Protein AF-A0AAV4RRQ3-F1 (afdb_monomer_lite)

Organism: NCBI:txid1538125

Foldseek 3Di:
DDADQDPNARFPDDLVVLLVVLVVLLVVLPVVLVLLVVLLVLCVVCVVVAPDPVLNVLVNCLSVLVNVLSVQSNVLSVVSNVLSVVDPPPDPVSSVVNNVSVVVVVVSLVSLVVSLVSLVVSLPDPRDPCSPCSSVSSVVSSVVSVVVSVVVVVVCCVRSPPVCPPPPVVVVVVVVVVVCVVVVVDDDDDD

Sequence (191 aa):
MAGMRLFGKRCALATDDFFFVGIIELMFSLPWLTWIAVIYVSFMENRSSCSSVENVMFLNIFLFGLFIAISLNLILGALYVSFSRRGTMSDPKPRRHVVTVTYVKFSAWILDLVLAIYGTIILYQDDFCDISGVSRAIEVSTIFQWVKTCLRIIAIISFCNWNLSKHSKDGFEKEYFKGSVRKGTLKRWNI

pLDDT: mean 72.37, std 16.12, range [36.62, 92.25]

Secondary structure (DSSP, 8-state):
----EETTEE----TTHHHHHHHHHHHHHHHHHHHHHHHHHHHHHHGGG-S-HHHHHHHHHHHHHHHHHHHHHHHHHHHHHHHHHT--TT-SSHHHHHHHHHHHHHHHHHHHHHHHHHHHHHHH-S-----TTHHHHHHHHHHHHHHHHHHHHHHHHHHS-GGGGTTHHHHHHHHHHHHHHHTTSS-----

Radius of gyration: 23.53 Å; chains: 1; bounding box: 70×28×60 Å

Structure (mmCIF, N/CA/C/O backbone):
data_AF-A0AAV4RRQ3-F1
#
_entry.id   AF-A0AAV4RRQ3-F1
#
loop_
_atom_site.group_PDB
_atom_site.id
_atom_site.type_symbol
_atom_site.label_atom_id
_atom_site.label_alt_id
_atom_site.label_comp_id
_atom_site.label_asym_id
_atom_site.label_entity_id
_atom_site.label_seq_id
_atom_site.pdbx_PDB_ins_code
_atom_site.Cartn_x
_atom_site.Cartn_y
_atom_site.Cartn_z
_atom_site.occupancy
_atom_site.B_iso_or_equiv
_atom_site.auth_seq_id
_atom_site.auth_comp_id
_atom_site.auth_asym_id
_atom_site.auth_atom_id
_atom_site.pdbx_PDB_model_num
ATOM 1 N N . MET A 1 1 ? -20.693 -7.744 26.030 1.00 37.78 1 MET A N 1
ATOM 2 C CA . MET A 1 1 ? -19.675 -6.777 25.559 1.00 37.78 1 MET A CA 1
ATOM 3 C C . MET A 1 1 ? -20.208 -6.059 24.324 1.00 37.78 1 MET A C 1
ATOM 5 O O . MET A 1 1 ? -20.740 -6.716 23.436 1.00 37.78 1 MET A O 1
ATOM 9 N N . ALA A 1 2 ? -20.171 -4.724 24.291 1.00 41.53 2 ALA A N 1
ATOM 10 C CA . ALA A 1 2 ? -20.743 -3.933 23.196 1.00 41.53 2 ALA A CA 1
ATOM 11 C C . ALA A 1 2 ? -19.800 -3.909 21.977 1.00 41.53 2 ALA A C 1
ATOM 13 O O . ALA A 1 2 ? -19.018 -2.967 21.826 1.00 41.53 2 ALA A O 1
ATOM 14 N N . GLY A 1 3 ? -19.875 -4.950 21.140 1.00 54.72 3 GLY A N 1
ATOM 15 C CA . GLY A 1 3 ? -19.158 -5.033 19.862 1.00 54.72 3 GLY A CA 1
ATOM 16 C C . GLY A 1 3 ? -19.613 -3.961 18.865 1.00 54.72 3 GLY A C 1
ATOM 17 O O . GLY A 1 3 ? -20.781 -3.553 18.867 1.00 54.72 3 GLY A O 1
ATOM 18 N N . MET A 1 4 ? -18.688 -3.475 18.034 1.00 57.97 4 MET A N 1
ATOM 19 C CA . MET A 1 4 ? -18.990 -2.508 16.973 1.00 57.97 4 MET A CA 1
ATOM 20 C C . MET A 1 4 ? -19.847 -3.158 15.880 1.00 57.97 4 MET A C 1
ATOM 22 O O . MET A 1 4 ? -19.694 -4.335 15.548 1.00 57.97 4 MET A O 1
ATOM 26 N N . ARG A 1 5 ? -20.781 -2.378 15.321 1.00 56.72 5 ARG A N 1
ATOM 27 C CA . ARG A 1 5 ? -21.579 -2.797 14.167 1.00 56.72 5 ARG A CA 1
ATOM 28 C C . ARG A 1 5 ? -20.963 -2.224 12.897 1.00 56.72 5 ARG A C 1
ATOM 30 O O . ARG A 1 5 ? -21.050 -1.020 12.678 1.00 56.72 5 ARG A O 1
ATOM 37 N N . LEU A 1 6 ? -20.364 -3.081 12.080 1.00 59.19 6 LEU A N 1
ATOM 38 C CA . LEU A 1 6 ? -19.894 -2.757 10.733 1.00 59.19 6 LEU A CA 1
ATOM 39 C C . LEU A 1 6 ? -20.896 -3.338 9.735 1.00 59.19 6 LEU A C 1
ATOM 41 O O . LEU A 1 6 ? -21.302 -4.490 9.877 1.00 59.19 6 LEU A O 1
ATOM 45 N N . PHE A 1 7 ? -21.360 -2.526 8.779 1.00 59.38 7 PHE A N 1
ATOM 46 C CA . PHE A 1 7 ? -22.347 -2.943 7.769 1.00 59.38 7 PHE A CA 1
ATOM 47 C C . PHE A 1 7 ? -23.605 -3.627 8.353 1.00 59.38 7 PHE A C 1
ATOM 49 O O . PHE A 1 7 ? -24.127 -4.596 7.810 1.00 59.38 7 PHE A O 1
ATOM 56 N N . GLY A 1 8 ? -24.074 -3.169 9.519 1.00 57.53 8 GLY A N 1
ATOM 57 C CA . GLY A 1 8 ? -25.251 -3.734 10.191 1.00 57.53 8 GLY A CA 1
ATOM 58 C C . GLY A 1 8 ? -25.029 -5.073 10.913 1.00 57.53 8 GLY A C 1
ATOM 59 O O . GLY A 1 8 ? -25.929 -5.513 11.629 1.00 57.53 8 GLY A O 1
ATOM 60 N N . LYS A 1 9 ? -23.842 -5.694 10.824 1.00 60.59 9 LYS A N 1
ATOM 61 C CA . LYS A 1 9 ? -23.487 -6.920 11.562 1.00 60.59 9 LYS A CA 1
ATOM 62 C C . LYS A 1 9 ? -22.620 -6.610 12.783 1.00 60.59 9 LYS A C 1
ATOM 64 O O . LYS A 1 9 ? -21.800 -5.697 12.759 1.00 60.59 9 LYS A O 1
ATOM 69 N N . ARG A 1 10 ? -22.811 -7.357 13.879 1.00 60.25 10 ARG A N 1
ATOM 70 C CA . ARG A 1 10 ? -21.936 -7.281 15.063 1.00 60.25 10 ARG A CA 1
ATOM 71 C C . ARG A 1 10 ? -20.631 -8.009 14.723 1.00 60.25 10 ARG A C 1
ATOM 73 O O . ARG A 1 10 ? -20.668 -9.226 14.579 1.00 60.25 10 ARG A O 1
ATOM 80 N N . CYS A 1 11 ? -19.517 -7.291 14.591 1.00 60.56 11 CYS A N 1
ATOM 81 C CA . CYS A 1 11 ? -18.195 -7.921 14.501 1.00 60.56 11 CYS A CA 1
ATOM 82 C C . CYS A 1 11 ? -17.548 -7.920 15.893 1.00 60.56 11 CYS A C 1
ATOM 84 O O . CYS A 1 11 ? -17.773 -7.010 16.696 1.00 60.56 11 CYS A O 1
ATOM 86 N N . ALA A 1 12 ? -16.797 -8.978 16.195 1.00 58.47 12 ALA A N 1
ATOM 87 C CA . ALA A 1 12 ? -16.204 -9.203 17.511 1.00 58.47 12 ALA A CA 1
ATOM 88 C C . ALA A 1 12 ? -14.907 -8.409 17.744 1.00 58.47 12 ALA A C 1
ATOM 90 O O . ALA A 1 12 ? -14.289 -8.600 18.785 1.00 58.47 12 ALA A O 1
ATOM 91 N N . LEU A 1 13 ? -14.509 -7.523 16.816 1.00 59.19 13 LEU A N 1
ATOM 92 C CA . LEU A 1 13 ? -13.296 -6.718 16.974 1.00 59.19 13 LEU A CA 1
ATOM 93 C C . LEU A 1 13 ? -13.386 -5.862 18.232 1.00 59.19 13 LEU A C 1
ATOM 95 O O . LEU A 1 13 ? -14.271 -5.002 18.355 1.00 59.19 13 LEU A O 1
ATOM 99 N N . ALA A 1 14 ? -12.443 -6.090 19.141 1.00 59.78 14 ALA A N 1
ATOM 100 C CA . ALA A 1 14 ? -12.171 -5.163 20.216 1.00 59.78 14 ALA A CA 1
ATOM 101 C C . ALA A 1 14 ? -11.452 -3.939 19.634 1.00 59.78 14 ALA A C 1
ATOM 103 O O . ALA A 1 14 ? -10.726 -4.030 18.644 1.00 59.78 14 ALA A O 1
ATOM 104 N N . THR A 1 15 ? -11.655 -2.769 20.243 1.00 58.81 15 THR A N 1
ATOM 105 C CA . THR A 1 15 ? -10.988 -1.540 19.790 1.00 58.81 15 THR A CA 1
ATOM 106 C C . THR A 1 15 ? -9.454 -1.674 19.835 1.00 58.81 15 THR A C 1
ATOM 108 O O . THR A 1 15 ? -8.777 -1.097 18.989 1.00 58.81 15 THR A O 1
ATOM 111 N N . ASP A 1 16 ? -8.920 -2.479 20.762 1.00 60.34 16 ASP A N 1
ATOM 112 C CA . ASP A 1 16 ? -7.486 -2.761 20.921 1.00 60.34 16 ASP A CA 1
ATOM 113 C C . ASP A 1 16 ? -6.852 -3.515 19.740 1.00 60.34 16 ASP A C 1
ATOM 115 O O . ASP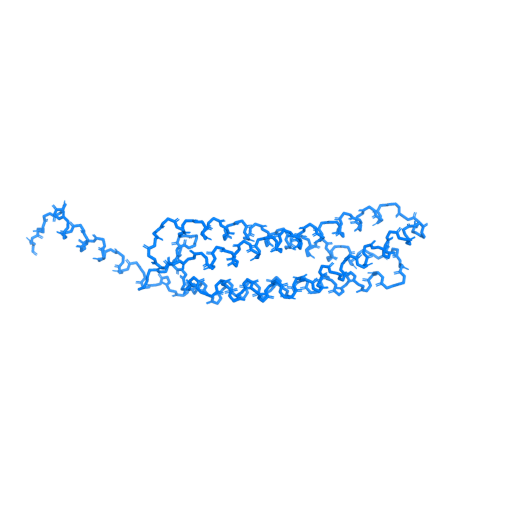 A 1 16 ? -5.695 -3.258 19.402 1.00 60.34 16 ASP A O 1
ATOM 119 N N . ASP A 1 17 ? -7.601 -4.373 19.041 1.00 68.81 17 ASP A N 1
ATOM 120 C CA . ASP A 1 17 ? -7.061 -5.143 17.909 1.00 68.81 17 ASP A CA 1
ATOM 121 C C . ASP A 1 17 ? -6.677 -4.217 16.740 1.00 68.81 17 ASP A C 1
ATOM 123 O O . ASP A 1 17 ? -5.711 -4.462 16.012 1.00 68.81 17 ASP A O 1
ATOM 127 N N . PHE A 1 18 ? -7.385 -3.091 16.586 1.00 68.00 18 PHE A N 1
ATOM 128 C CA . PHE A 1 18 ? -7.106 -2.116 15.530 1.00 68.00 18 PHE A CA 1
ATOM 129 C C . PHE A 1 18 ? -5.774 -1.386 15.719 1.00 68.00 18 PHE A C 1
ATOM 131 O O . PHE A 1 18 ? -5.174 -0.962 14.729 1.00 68.00 18 PHE A O 1
ATOM 138 N N . PHE A 1 19 ? -5.302 -1.231 16.959 1.00 72.25 19 PHE A N 1
ATOM 139 C CA . PHE A 1 19 ? -4.010 -0.607 17.235 1.00 72.25 19 PHE A CA 1
ATOM 140 C C . PHE A 1 19 ? -2.863 -1.475 16.727 1.00 72.25 19 PHE A C 1
ATOM 142 O O . PHE A 1 19 ? -1.986 -0.991 16.011 1.00 72.25 19 PHE A O 1
ATOM 149 N N . PHE A 1 20 ? -2.903 -2.767 17.057 1.00 72.62 20 PHE A N 1
ATOM 150 C CA . PHE A 1 20 ? -1.873 -3.721 16.662 1.00 72.62 20 PHE A CA 1
ATOM 151 C C . PHE A 1 20 ? -1.851 -3.922 15.143 1.00 72.62 20 PHE A C 1
ATOM 153 O O . PHE A 1 20 ? -0.793 -3.833 14.522 1.00 72.62 20 PHE A O 1
ATOM 160 N N . VAL A 1 21 ? -3.030 -4.074 14.528 1.00 78.19 21 VAL A N 1
ATOM 161 C CA . VAL A 1 21 ? -3.166 -4.147 13.064 1.00 78.19 21 VAL A CA 1
ATOM 162 C C . VAL A 1 21 ? -2.640 -2.872 12.398 1.00 78.19 21 VAL A C 1
ATOM 164 O O . VAL A 1 21 ? -1.919 -2.952 11.405 1.00 78.19 21 VAL A O 1
ATOM 167 N N . GLY A 1 22 ? -2.944 -1.695 12.957 1.00 77.44 22 GLY A N 1
ATOM 168 C CA . GLY A 1 22 ? -2.458 -0.413 12.447 1.00 77.44 22 GLY A CA 1
ATOM 169 C C . GLY A 1 22 ? -0.934 -0.270 12.506 1.00 77.44 22 GLY A C 1
ATOM 170 O O . GLY A 1 22 ? -0.334 0.184 11.536 1.00 77.44 22 GLY A O 1
ATOM 171 N N . ILE A 1 23 ? -0.296 -0.685 13.606 1.00 81.81 23 ILE A N 1
ATOM 172 C CA . ILE A 1 23 ? 1.169 -0.640 13.746 1.00 81.81 23 ILE A CA 1
ATOM 173 C C . ILE A 1 23 ? 1.848 -1.599 12.775 1.00 81.81 23 ILE A C 1
ATOM 175 O O . ILE A 1 23 ? 2.777 -1.191 12.081 1.00 81.81 23 ILE A O 1
ATOM 179 N N . ILE A 1 24 ? 1.383 -2.848 12.700 1.00 83.06 24 ILE A N 1
ATOM 180 C CA . ILE A 1 24 ? 1.944 -3.845 11.783 1.00 83.06 24 ILE A CA 1
ATOM 181 C C . ILE A 1 24 ? 1.888 -3.330 10.346 1.00 83.06 24 ILE A C 1
ATOM 183 O O . ILE A 1 24 ? 2.884 -3.368 9.626 1.00 83.06 24 ILE A O 1
ATOM 187 N N . GLU A 1 25 ? 0.739 -2.795 9.937 1.00 82.38 25 GLU A N 1
ATOM 188 C CA . GLU A 1 25 ? 0.565 -2.266 8.590 1.00 82.38 25 GLU A CA 1
ATOM 189 C C . GLU A 1 25 ? 1.515 -1.096 8.303 1.00 82.38 25 GLU A C 1
ATOM 191 O O . GLU A 1 25 ? 2.099 -1.044 7.220 1.00 82.38 25 GLU A O 1
ATOM 196 N N . LEU A 1 26 ? 1.742 -0.199 9.269 1.00 84.69 26 LEU A N 1
ATOM 197 C CA . LEU A 1 26 ? 2.726 0.882 9.139 1.00 84.69 26 LEU A CA 1
ATOM 198 C C . LEU A 1 26 ? 4.159 0.350 9.009 1.00 84.69 26 LEU A C 1
ATOM 200 O O . LEU A 1 26 ? 4.901 0.822 8.147 1.00 84.69 26 LEU A O 1
ATOM 204 N N . MET A 1 27 ? 4.539 -0.646 9.816 1.00 86.25 27 MET A N 1
ATOM 205 C CA . MET A 1 27 ? 5.881 -1.236 9.776 1.00 86.25 27 MET A CA 1
ATOM 206 C C . MET A 1 27 ? 6.189 -1.879 8.425 1.00 86.25 27 MET A C 1
ATOM 208 O O . MET A 1 27 ? 7.298 -1.724 7.927 1.00 86.25 27 MET A O 1
ATOM 212 N N . PHE A 1 28 ? 5.216 -2.550 7.804 1.00 84.44 28 PHE A N 1
ATOM 213 C CA . PHE A 1 28 ? 5.391 -3.116 6.465 1.00 84.44 28 PHE A CA 1
ATOM 214 C C . PHE A 1 28 ? 5.273 -2.071 5.348 1.00 84.44 28 PHE A C 1
ATOM 216 O O . PHE A 1 28 ? 5.882 -2.234 4.294 1.00 84.44 28 PHE A O 1
ATOM 223 N N . SER A 1 29 ? 4.516 -0.990 5.556 1.00 84.69 29 SER A N 1
ATOM 224 C CA . SER A 1 29 ? 4.303 0.036 4.525 1.00 84.69 29 SER A CA 1
ATOM 225 C C . SER A 1 29 ? 5.494 0.978 4.352 1.00 84.69 29 SER A C 1
ATOM 227 O O . SER A 1 29 ? 5.726 1.438 3.239 1.00 84.69 29 SER A O 1
ATOM 229 N N . LEU A 1 30 ? 6.266 1.254 5.410 1.00 86.38 30 LEU A N 1
ATOM 230 C CA . LEU A 1 30 ? 7.411 2.173 5.344 1.00 86.38 30 LEU A CA 1
ATOM 231 C C . LEU A 1 30 ? 8.555 1.665 4.440 1.00 86.38 30 LEU A C 1
ATOM 233 O O . LEU A 1 30 ? 8.919 2.398 3.520 1.00 86.38 30 LEU A O 1
ATOM 237 N N . PRO A 1 31 ? 9.085 0.432 4.605 1.00 89.75 31 PRO A N 1
ATOM 238 C CA . PRO A 1 31 ? 10.086 -0.119 3.685 1.00 89.75 31 PRO A CA 1
ATOM 239 C C . PRO A 1 31 ? 9.549 -0.266 2.261 1.00 89.75 31 PRO A C 1
ATOM 241 O O . PRO A 1 31 ? 10.283 -0.175 1.283 1.00 89.75 31 PRO A O 1
ATOM 244 N N . TRP A 1 32 ? 8.244 -0.498 2.133 1.00 88.69 32 TRP A N 1
ATOM 245 C CA . TRP A 1 32 ? 7.612 -0.647 0.833 1.00 88.69 32 TRP A CA 1
ATOM 246 C C . TRP A 1 32 ? 7.495 0.681 0.080 1.00 88.69 32 TRP A C 1
ATOM 248 O O . TRP A 1 32 ? 7.687 0.739 -1.133 1.00 88.69 32 TRP A O 1
ATOM 258 N N . LEU A 1 33 ? 7.217 1.766 0.806 1.00 88.88 33 LEU A N 1
ATOM 259 C CA . LEU A 1 33 ? 7.195 3.115 0.256 1.00 88.88 33 LEU A CA 1
ATOM 260 C C . LEU A 1 33 ? 8.583 3.526 -0.247 1.00 88.88 33 LEU A C 1
ATOM 262 O O . LEU A 1 33 ? 8.690 4.077 -1.342 1.00 88.88 33 LEU A O 1
ATOM 266 N N . THR A 1 34 ? 9.643 3.233 0.517 1.00 88.06 34 THR A N 1
ATOM 267 C CA . THR A 1 34 ? 11.016 3.531 0.084 1.00 88.06 34 THR A CA 1
ATOM 268 C C . THR A 1 34 ? 11.403 2.709 -1.140 1.00 88.06 34 THR A C 1
ATOM 270 O O . THR A 1 34 ? 11.982 3.261 -2.071 1.00 88.06 34 THR A O 1
ATOM 273 N N . TRP A 1 35 ? 11.019 1.430 -1.194 1.00 89.12 35 TRP A N 1
ATOM 274 C CA . TRP A 1 35 ? 11.239 0.574 -2.362 1.00 89.12 35 TRP A CA 1
ATOM 275 C C . TRP A 1 35 ? 10.611 1.153 -3.639 1.00 89.12 35 TRP A C 1
ATOM 277 O O . TRP A 1 35 ? 11.284 1.287 -4.658 1.00 89.12 35 TRP A O 1
ATOM 287 N N . ILE A 1 36 ? 9.348 1.585 -3.576 1.00 88.00 36 ILE A N 1
ATOM 288 C CA . ILE A 1 36 ? 8.655 2.184 -4.731 1.00 88.00 36 ILE A CA 1
ATOM 289 C C . ILE A 1 36 ? 9.255 3.533 -5.124 1.00 88.00 36 ILE A C 1
ATOM 291 O O . ILE A 1 36 ? 9.358 3.824 -6.314 1.00 88.00 36 ILE A O 1
ATOM 295 N N . ALA A 1 37 ? 9.698 4.337 -4.156 1.00 89.19 37 ALA A N 1
ATOM 296 C CA . ALA A 1 37 ? 10.390 5.587 -4.447 1.00 89.19 37 ALA A CA 1
ATOM 297 C C . ALA A 1 37 ? 11.698 5.347 -5.223 1.00 89.19 37 ALA A C 1
ATOM 299 O O . ALA A 1 37 ? 11.959 6.051 -6.195 1.00 89.19 37 ALA A O 1
ATOM 300 N N . VAL A 1 38 ? 12.481 4.327 -4.849 1.00 88.75 38 VAL A N 1
ATOM 301 C CA . VAL A 1 38 ? 13.703 3.942 -5.577 1.00 88.75 38 VAL A CA 1
ATOM 302 C C . VAL A 1 38 ? 13.372 3.518 -7.009 1.00 88.75 38 VAL A C 1
ATOM 304 O O . VAL A 1 38 ? 13.978 4.034 -7.944 1.00 88.75 38 VAL A O 1
ATOM 307 N N . ILE A 1 39 ? 12.363 2.657 -7.197 1.00 87.00 39 ILE A N 1
ATOM 308 C CA . ILE A 1 39 ? 11.918 2.228 -8.536 1.00 87.00 39 ILE A CA 1
ATOM 309 C C . ILE A 1 39 ? 11.508 3.431 -9.388 1.00 87.00 39 ILE A C 1
ATOM 311 O O . ILE A 1 39 ? 11.864 3.508 -10.561 1.00 87.00 39 ILE A O 1
ATOM 315 N N . TYR A 1 40 ? 10.769 4.377 -8.809 1.00 87.06 40 TYR A N 1
ATOM 316 C CA . TYR A 1 40 ? 10.301 5.561 -9.520 1.00 87.06 40 TYR A CA 1
ATOM 317 C C . TYR A 1 40 ? 11.451 6.462 -9.983 1.00 87.06 40 TYR A C 1
ATOM 319 O O . TYR A 1 40 ? 11.422 6.962 -11.107 1.00 87.06 40 TYR A O 1
ATOM 327 N N . VAL A 1 41 ? 12.481 6.640 -9.150 1.00 86.81 41 VAL A N 1
ATOM 328 C CA . VAL A 1 41 ? 13.683 7.400 -9.525 1.00 86.81 41 VAL A CA 1
ATOM 329 C C . VAL A 1 41 ? 14.429 6.700 -10.662 1.00 86.81 41 VAL A C 1
ATOM 331 O O . VAL A 1 41 ? 14.708 7.339 -11.674 1.00 86.81 41 VAL A O 1
ATOM 334 N N . SER A 1 42 ? 14.666 5.389 -10.552 1.00 83.69 42 SER A N 1
ATOM 335 C CA . SER A 1 42 ? 15.316 4.609 -11.616 1.00 83.69 42 SER A CA 1
ATOM 336 C C . SER A 1 42 ? 14.519 4.623 -12.923 1.00 83.69 42 SER A C 1
ATOM 338 O O . SER A 1 42 ? 15.089 4.710 -14.008 1.00 83.69 42 SER A O 1
ATOM 340 N N . PHE A 1 43 ? 13.189 4.588 -12.839 1.00 83.44 43 PHE A N 1
ATOM 341 C CA . PHE A 1 43 ? 12.320 4.730 -14.002 1.00 83.44 43 PHE A CA 1
ATOM 342 C C . PHE A 1 43 ? 12.456 6.114 -14.652 1.00 83.44 43 PHE A C 1
ATOM 344 O O . PHE A 1 43 ? 12.566 6.208 -15.872 1.00 83.44 43 PHE A O 1
ATOM 351 N N . MET A 1 44 ? 12.481 7.189 -13.859 1.00 82.56 44 MET A N 1
ATOM 352 C CA . MET A 1 44 ? 12.601 8.555 -14.377 1.00 82.56 44 MET A CA 1
ATOM 353 C C . MET A 1 44 ? 13.937 8.822 -15.072 1.00 82.56 44 MET A C 1
ATOM 355 O O . MET A 1 44 ? 13.956 9.543 -16.070 1.00 82.56 44 MET A O 1
ATOM 359 N N . GLU A 1 45 ? 15.026 8.240 -14.574 1.00 81.44 45 GLU A N 1
ATOM 360 C CA . GLU A 1 45 ? 16.361 8.371 -15.165 1.00 81.44 45 GLU A CA 1
ATOM 361 C C . GLU A 1 45 ? 16.451 7.666 -16.526 1.00 81.44 45 GLU A C 1
ATOM 363 O O . GLU A 1 45 ? 16.953 8.233 -17.497 1.00 81.44 45 GLU A O 1
ATOM 368 N N . ASN A 1 46 ? 15.860 6.474 -16.637 1.00 74.94 46 ASN A N 1
ATOM 369 C CA . ASN A 1 46 ? 15.963 5.639 -17.833 1.00 74.94 46 ASN A CA 1
ATOM 370 C C . ASN A 1 46 ? 14.784 5.786 -18.807 1.00 74.94 46 ASN A C 1
ATOM 372 O O . ASN A 1 46 ? 14.784 5.150 -19.861 1.00 74.94 46 ASN A O 1
ATOM 376 N N . ARG A 1 47 ? 13.789 6.637 -18.527 1.00 75.00 47 ARG A N 1
ATOM 377 C CA . ARG A 1 47 ? 12.585 6.783 -19.372 1.00 75.00 47 ARG A CA 1
ATOM 378 C C . ARG A 1 47 ? 12.871 7.178 -20.826 1.00 75.00 47 ARG A C 1
ATOM 380 O O . ARG A 1 47 ? 12.062 6.893 -21.700 1.00 75.00 47 ARG A O 1
ATOM 387 N N . SER A 1 48 ? 13.997 7.847 -21.087 1.00 69.50 48 SER A N 1
ATOM 388 C CA . SER A 1 48 ? 14.421 8.277 -22.429 1.00 69.50 48 SER A CA 1
ATOM 389 C C . SER A 1 48 ? 14.891 7.123 -23.318 1.00 69.50 48 SER A C 1
ATOM 391 O O . SER A 1 48 ? 14.979 7.295 -24.529 1.00 69.50 48 SER A O 1
ATOM 393 N N . SER A 1 49 ? 15.179 5.957 -22.731 1.00 69.75 49 SER A N 1
ATOM 394 C CA . SER A 1 49 ? 15.587 4.752 -23.462 1.00 69.75 49 SER A CA 1
ATOM 395 C C . SER A 1 49 ? 14.409 3.967 -24.054 1.00 69.75 49 SER A C 1
ATOM 397 O O . SER A 1 49 ? 14.613 3.089 -24.889 1.00 69.75 49 SER A O 1
ATOM 399 N N . CYS A 1 50 ? 13.173 4.299 -23.669 1.00 70.06 50 CYS A N 1
ATOM 400 C CA . CYS A 1 50 ? 11.972 3.634 -24.159 1.00 70.06 50 CYS A CA 1
ATOM 401 C C . CYS A 1 50 ? 11.458 4.271 -25.452 1.00 70.06 50 CYS A C 1
ATOM 403 O O . CYS A 1 50 ? 11.174 5.466 -25.487 1.00 70.06 50 CYS A O 1
ATOM 405 N N . SER A 1 51 ? 11.255 3.460 -26.495 1.00 62.91 51 SER A N 1
ATOM 406 C CA . SER A 1 51 ? 10.762 3.950 -27.793 1.00 62.91 51 SER A CA 1
ATOM 407 C C . SER A 1 51 ? 9.244 4.186 -27.843 1.00 62.91 51 SER A C 1
ATOM 409 O O . SER A 1 51 ? 8.778 4.891 -28.735 1.00 62.91 51 SER A O 1
ATOM 411 N N . SER A 1 52 ? 8.465 3.603 -26.921 1.00 74.25 52 SER A N 1
ATOM 412 C CA . SER A 1 52 ? 7.000 3.744 -26.882 1.00 74.25 52 SER A CA 1
ATOM 413 C C . SER A 1 52 ? 6.561 4.730 -25.797 1.00 74.25 52 SER A C 1
ATOM 415 O O . SER A 1 52 ? 6.720 4.474 -24.602 1.00 74.25 52 SER A O 1
ATOM 417 N N . VAL A 1 53 ? 5.980 5.857 -26.216 1.00 74.88 53 VAL A N 1
ATOM 418 C CA . VAL A 1 53 ? 5.472 6.914 -25.320 1.00 74.88 53 VAL A CA 1
ATOM 419 C C . VAL A 1 53 ? 4.267 6.432 -24.502 1.00 74.88 53 VAL A C 1
ATOM 421 O O . VAL A 1 53 ? 4.109 6.822 -23.344 1.00 74.88 53 VAL A O 1
ATOM 424 N N . GLU A 1 54 ? 3.440 5.555 -25.074 1.00 76.38 54 GLU A N 1
ATOM 425 C CA . GLU A 1 54 ? 2.225 5.044 -24.428 1.00 76.38 54 GLU A CA 1
ATOM 426 C C . GLU A 1 54 ? 2.565 4.175 -23.211 1.00 76.38 54 GLU A C 1
ATOM 428 O O . GLU A 1 54 ? 2.040 4.396 -22.117 1.00 76.38 54 GLU A O 1
ATOM 433 N N . ASN A 1 55 ? 3.536 3.269 -23.353 1.00 75.88 55 ASN A N 1
ATOM 434 C CA . ASN A 1 55 ? 3.955 2.366 -22.274 1.00 75.88 55 ASN A CA 1
ATOM 435 C C . ASN A 1 55 ? 4.585 3.142 -21.107 1.00 75.88 55 ASN A C 1
ATOM 437 O O . ASN A 1 55 ? 4.336 2.843 -19.937 1.00 75.88 55 ASN A O 1
ATOM 441 N N . VAL A 1 56 ? 5.341 4.202 -21.416 1.00 79.94 56 VAL A N 1
ATOM 442 C CA . VAL A 1 56 ? 5.904 5.116 -20.410 1.00 79.94 56 VAL A CA 1
ATOM 443 C C . VAL A 1 56 ? 4.792 5.842 -19.647 1.00 79.94 56 VAL A C 1
ATOM 445 O O . VAL A 1 56 ? 4.875 5.975 -18.425 1.00 79.94 56 VAL A O 1
ATOM 448 N N . MET A 1 57 ? 3.736 6.292 -20.332 1.00 82.88 57 MET A N 1
ATOM 449 C CA . MET A 1 57 ? 2.607 6.969 -19.689 1.00 82.88 57 MET A CA 1
ATOM 450 C C . MET A 1 57 ? 1.842 6.030 -18.750 1.00 82.88 57 MET A C 1
ATOM 452 O O . MET A 1 57 ? 1.585 6.401 -17.601 1.00 82.88 57 MET A O 1
ATOM 456 N N . PHE A 1 58 ? 1.525 4.811 -19.195 1.00 83.75 58 PHE A N 1
ATOM 457 C CA . PHE A 1 58 ? 0.828 3.824 -18.368 1.00 83.75 58 PHE A CA 1
ATOM 458 C C . PHE A 1 58 ? 1.622 3.451 -17.114 1.00 83.75 58 PHE A C 1
ATOM 460 O O . PHE A 1 58 ? 1.051 3.401 -16.019 1.00 83.75 58 PHE A O 1
ATOM 467 N N . LEU A 1 59 ? 2.937 3.256 -17.251 1.00 83.50 59 LEU A N 1
ATOM 468 C CA . LEU A 1 59 ? 3.809 2.930 -16.129 1.00 83.50 59 LEU A CA 1
ATOM 469 C C . LEU A 1 59 ? 3.943 4.097 -15.141 1.00 83.50 59 LEU A C 1
ATOM 471 O O . LEU A 1 59 ? 3.918 3.892 -13.927 1.00 83.50 59 LEU A O 1
ATOM 475 N N . ASN A 1 60 ? 4.014 5.331 -15.641 1.00 86.50 60 ASN A N 1
ATOM 476 C CA . ASN A 1 60 ? 4.067 6.516 -14.792 1.00 86.50 60 ASN A CA 1
ATOM 477 C C . ASN A 1 60 ? 2.776 6.683 -13.971 1.00 86.50 60 ASN A C 1
ATOM 479 O O . ASN A 1 60 ? 2.832 6.894 -12.760 1.00 86.50 60 ASN A O 1
ATOM 483 N N . ILE A 1 61 ? 1.608 6.513 -14.605 1.00 88.94 61 ILE A N 1
ATOM 484 C CA . ILE A 1 61 ? 0.306 6.553 -13.918 1.00 88.94 61 ILE A CA 1
ATOM 485 C C . ILE A 1 61 ? 0.231 5.462 -12.845 1.00 88.94 61 ILE A C 1
ATOM 487 O O . ILE A 1 61 ? -0.220 5.733 -11.732 1.00 88.94 61 ILE A O 1
ATOM 491 N N . PHE A 1 62 ? 0.706 4.251 -13.149 1.00 87.69 62 PHE A N 1
ATOM 492 C CA . PHE A 1 62 ? 0.739 3.157 -12.184 1.00 87.69 62 PHE A CA 1
ATOM 493 C C . PHE A 1 62 ? 1.624 3.467 -10.979 1.00 87.69 62 PHE A C 1
ATOM 495 O O . PHE A 1 62 ? 1.141 3.426 -9.850 1.00 87.69 62 PHE A O 1
ATOM 502 N N . LEU A 1 63 ? 2.897 3.809 -11.200 1.00 87.25 63 LEU A N 1
ATOM 503 C CA . LEU A 1 63 ? 3.853 4.103 -10.127 1.00 87.25 63 LEU A CA 1
ATOM 504 C C . LEU A 1 63 ? 3.386 5.277 -9.259 1.00 87.25 63 LEU A C 1
ATOM 506 O O . LEU A 1 63 ? 3.473 5.220 -8.031 1.00 87.25 63 LEU A O 1
ATOM 510 N N . PHE A 1 64 ? 2.832 6.318 -9.882 1.00 90.06 64 PHE A N 1
ATOM 511 C CA . PHE A 1 64 ? 2.263 7.453 -9.165 1.00 90.06 64 PHE A CA 1
ATOM 512 C C . PHE A 1 64 ? 1.022 7.053 -8.352 1.00 90.06 64 PHE A C 1
ATOM 514 O O . PHE A 1 64 ? 0.902 7.409 -7.178 1.00 90.06 64 PHE A O 1
ATOM 521 N N . GLY A 1 65 ? 0.131 6.248 -8.937 1.00 89.75 65 GLY A N 1
ATOM 522 C CA . GLY A 1 65 ? -1.029 5.683 -8.250 1.00 89.75 65 GLY A CA 1
ATOM 523 C C . GLY A 1 65 ? -0.637 4.823 -7.046 1.00 89.75 65 GLY A C 1
ATOM 524 O O . GLY A 1 65 ? -1.205 4.988 -5.966 1.00 89.75 65 GLY A O 1
ATOM 525 N N . LEU A 1 66 ? 0.385 3.972 -7.192 1.00 88.00 66 LEU A N 1
ATOM 526 C CA . LEU A 1 66 ? 0.957 3.175 -6.104 1.00 88.00 66 LEU A CA 1
ATOM 527 C C . LEU A 1 66 ? 1.477 4.051 -4.965 1.00 88.00 66 LEU A C 1
ATOM 529 O O . LEU A 1 66 ? 1.183 3.791 -3.796 1.00 88.00 66 LEU A O 1
ATOM 533 N N . PHE A 1 67 ? 2.231 5.097 -5.300 1.00 90.06 67 PHE A N 1
ATOM 534 C CA . PHE A 1 67 ? 2.776 6.024 -4.318 1.00 90.06 67 PHE A CA 1
ATOM 535 C C . PHE A 1 67 ? 1.667 6.727 -3.524 1.00 90.06 67 PHE A C 1
ATOM 537 O O . PHE A 1 67 ? 1.724 6.783 -2.289 1.00 90.06 67 PHE A O 1
ATOM 544 N N . ILE A 1 68 ? 0.625 7.210 -4.210 1.00 90.56 68 ILE A N 1
ATOM 545 C CA . ILE A 1 68 ? -0.539 7.834 -3.568 1.00 90.56 68 ILE A CA 1
ATOM 546 C C . ILE A 1 68 ? -1.256 6.835 -2.662 1.00 90.56 68 ILE A C 1
ATOM 548 O O . ILE A 1 68 ? -1.544 7.159 -1.510 1.00 90.56 68 ILE A O 1
ATOM 552 N N . ALA A 1 69 ? -1.532 5.625 -3.150 1.00 88.69 69 ALA A N 1
ATOM 553 C CA . ALA A 1 69 ? -2.275 4.628 -2.390 1.00 88.69 69 ALA A CA 1
ATOM 554 C C . ALA A 1 69 ? -1.541 4.219 -1.107 1.00 88.69 69 ALA A C 1
ATOM 556 O O . ALA A 1 69 ? -2.152 4.141 -0.039 1.00 88.69 69 ALA A O 1
ATOM 557 N N . ILE A 1 70 ? -0.221 4.028 -1.167 1.00 87.75 70 ILE A N 1
ATOM 558 C CA . ILE A 1 70 ? 0.578 3.697 0.019 1.00 87.75 70 ILE A CA 1
ATOM 559 C C . ILE A 1 70 ? 0.633 4.874 0.985 1.00 87.75 70 ILE A C 1
ATOM 561 O O . ILE A 1 70 ? 0.445 4.678 2.184 1.00 87.75 70 ILE A O 1
ATOM 565 N N . SER A 1 71 ? 0.825 6.094 0.481 1.00 88.69 71 SER A N 1
ATOM 566 C CA . SER A 1 71 ? 0.826 7.302 1.313 1.00 88.69 71 SER A CA 1
ATOM 567 C C . SER A 1 71 ? -0.512 7.484 2.035 1.00 88.69 71 SER A C 1
ATOM 569 O O . SER A 1 71 ? -0.551 7.760 3.233 1.00 88.69 71 SER A O 1
ATOM 571 N N . LEU A 1 72 ? -1.623 7.251 1.335 1.00 89.44 72 LEU A N 1
ATOM 572 C CA . LEU A 1 72 ? -2.968 7.319 1.895 1.00 89.44 72 LEU A CA 1
ATOM 573 C C . LEU A 1 72 ? -3.199 6.229 2.954 1.00 89.44 72 LEU 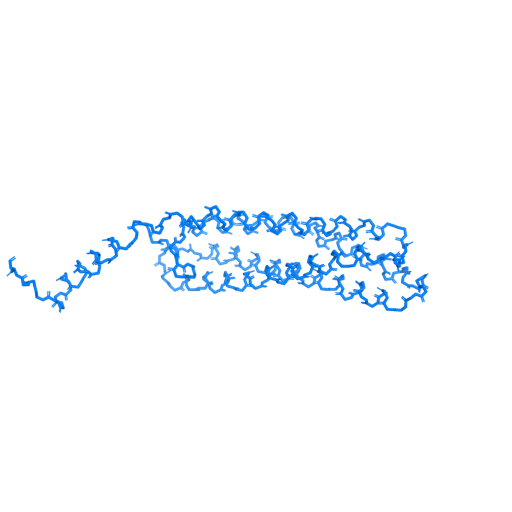A C 1
ATOM 575 O O . LEU A 1 72 ? -3.719 6.524 4.032 1.00 89.44 72 LEU A O 1
ATOM 579 N N . ASN A 1 73 ? -2.748 4.995 2.707 1.00 85.56 73 ASN A N 1
ATOM 580 C CA . ASN A 1 73 ? -2.763 3.924 3.708 1.00 85.56 73 ASN A CA 1
ATOM 581 C C . ASN A 1 73 ? -1.910 4.269 4.942 1.00 85.56 73 ASN A C 1
ATOM 583 O O . ASN A 1 73 ? -2.326 3.981 6.064 1.00 85.56 73 ASN A O 1
ATOM 587 N N . LEU A 1 74 ? -0.760 4.924 4.758 1.00 87.38 74 LEU A N 1
ATOM 588 C CA . LEU A 1 74 ? 0.119 5.352 5.846 1.00 87.38 74 LEU A CA 1
ATOM 589 C C . LEU A 1 74 ? -0.554 6.414 6.726 1.00 87.38 74 LEU A C 1
ATOM 591 O O . LEU A 1 74 ? -0.587 6.281 7.949 1.00 87.38 74 LEU A O 1
ATOM 595 N N . ILE A 1 75 ? -1.152 7.437 6.108 1.00 88.19 75 ILE A N 1
ATOM 596 C CA . ILE A 1 75 ? -1.892 8.493 6.815 1.00 88.19 75 ILE A CA 1
ATOM 597 C C . ILE A 1 75 ? -3.068 7.885 7.583 1.00 88.19 75 ILE A C 1
ATOM 599 O O . ILE A 1 75 ? -3.250 8.167 8.768 1.00 88.19 75 ILE A O 1
ATOM 603 N N . LEU A 1 76 ? -3.841 7.004 6.942 1.00 84.81 76 LEU A N 1
ATOM 604 C CA . LEU A 1 76 ? -4.945 6.311 7.601 1.00 84.81 76 LEU A CA 1
ATOM 605 C C . LEU A 1 76 ? -4.445 5.441 8.757 1.00 84.81 76 LEU A C 1
ATOM 607 O O . LEU A 1 76 ? -5.014 5.506 9.843 1.00 84.81 76 LEU A O 1
ATOM 611 N N . GLY A 1 77 ? -3.367 4.677 8.577 1.00 82.19 77 GLY A N 1
ATOM 612 C CA . GLY A 1 77 ? -2.734 3.886 9.637 1.00 82.19 77 GLY A CA 1
ATOM 613 C C . GLY A 1 77 ? -2.304 4.737 10.835 1.00 82.19 77 GLY A C 1
ATOM 614 O O . GLY A 1 77 ? -2.597 4.393 11.982 1.00 82.19 77 GLY A O 1
ATOM 615 N N . ALA A 1 78 ? -1.695 5.896 10.584 1.00 83.25 78 ALA A N 1
ATOM 616 C CA . ALA A 1 78 ? -1.302 6.838 11.628 1.00 83.25 78 ALA A CA 1
ATOM 617 C C . ALA A 1 78 ? -2.518 7.430 12.364 1.00 83.25 78 ALA A C 1
ATOM 619 O O . ALA A 1 78 ? -2.500 7.553 13.594 1.00 83.25 78 ALA A O 1
ATOM 620 N N . LEU A 1 79 ? -3.600 7.744 11.641 1.00 81.00 79 LEU A N 1
ATOM 621 C CA . LEU A 1 79 ? -4.866 8.184 12.234 1.00 81.00 79 LEU A CA 1
ATOM 622 C C . LEU A 1 79 ? -5.479 7.087 13.111 1.00 81.00 79 LEU A C 1
ATOM 624 O O . LEU A 1 79 ? -5.903 7.378 14.228 1.00 81.00 79 LEU A O 1
ATOM 628 N N . TYR A 1 80 ? -5.462 5.831 12.661 1.00 75.94 80 TYR A N 1
ATOM 629 C CA . TYR A 1 80 ? -5.906 4.674 13.446 1.00 75.94 80 TYR A CA 1
ATOM 630 C C . TYR A 1 80 ? -5.174 4.576 14.783 1.00 75.94 80 TYR A C 1
ATOM 632 O O . TYR A 1 80 ? -5.807 4.529 15.839 1.00 75.94 80 TYR A O 1
ATOM 640 N N . VAL A 1 81 ? -3.842 4.609 14.746 1.00 76.19 81 VAL A N 1
ATOM 641 C CA . VAL A 1 81 ? -2.994 4.561 15.943 1.00 76.19 81 VAL A CA 1
ATOM 642 C C . VAL A 1 81 ? -3.267 5.757 16.860 1.00 76.19 81 VAL A C 1
ATOM 644 O O . VAL A 1 81 ? -3.406 5.594 18.073 1.00 76.19 81 VAL A O 1
ATOM 647 N N . SER A 1 82 ? -3.410 6.955 16.289 1.00 75.44 82 SER A N 1
ATOM 648 C CA . SER A 1 82 ? -3.661 8.190 17.041 1.00 75.44 82 SER A CA 1
ATOM 649 C C . SER A 1 82 ? -5.023 8.191 17.736 1.00 75.44 82 SER A C 1
ATOM 651 O O . SER A 1 82 ? -5.119 8.573 18.902 1.00 75.44 82 SER A O 1
ATOM 653 N N . PHE A 1 83 ? -6.080 7.741 17.053 1.00 71.81 83 PHE A N 1
ATOM 654 C CA . PHE A 1 83 ? -7.413 7.630 17.644 1.00 71.81 83 PHE A CA 1
ATOM 655 C C . PHE A 1 83 ? -7.492 6.505 18.671 1.00 71.81 83 PHE A C 1
ATOM 657 O O . PHE A 1 83 ? -8.143 6.683 19.699 1.00 71.81 83 PHE A O 1
ATOM 664 N N . SER A 1 84 ? -6.789 5.393 18.444 1.00 67.62 84 SER A N 1
ATOM 665 C CA . SER A 1 84 ? -6.734 4.299 19.412 1.00 67.62 84 SER A CA 1
ATOM 666 C C . SER A 1 84 ? -6.039 4.717 20.709 1.00 67.62 84 SER A C 1
ATOM 668 O O . SER A 1 84 ? -6.532 4.403 21.786 1.00 67.62 84 SER A O 1
ATOM 670 N N . ARG A 1 85 ? -4.951 5.502 20.636 1.00 64.44 85 ARG A N 1
ATOM 671 C CA . ARG A 1 85 ? -4.263 6.038 21.829 1.00 64.44 85 ARG A CA 1
ATOM 672 C C . ARG A 1 85 ? -5.102 7.043 22.624 1.00 64.44 85 ARG A C 1
ATOM 674 O O . ARG A 1 85 ? -4.898 7.188 23.823 1.00 64.44 85 ARG A O 1
ATOM 681 N N . ARG A 1 86 ? -6.029 7.754 21.972 1.00 61.69 86 ARG A N 1
ATOM 682 C CA . ARG A 1 86 ? -6.918 8.744 22.613 1.00 61.69 86 ARG A CA 1
ATOM 683 C C . ARG A 1 86 ? -8.173 8.124 23.237 1.00 61.69 86 ARG A C 1
ATOM 685 O O . ARG A 1 86 ? -8.938 8.836 23.884 1.00 61.69 86 ARG A O 1
ATOM 692 N N . GLY A 1 87 ? -8.405 6.827 23.045 1.00 52.59 87 GLY A N 1
ATOM 693 C CA . GLY A 1 87 ? -9.549 6.115 23.601 1.00 52.59 87 GLY A CA 1
ATOM 694 C C . GLY A 1 87 ? -9.366 5.775 25.077 1.00 52.59 87 GLY A C 1
ATOM 695 O O . GLY A 1 87 ? -9.080 4.631 25.408 1.00 52.59 87 GLY A O 1
ATOM 696 N N . THR A 1 88 ? -9.595 6.728 25.980 1.00 43.69 88 THR A N 1
ATOM 697 C CA . THR A 1 88 ? -9.986 6.363 27.348 1.00 43.69 88 THR A CA 1
ATOM 698 C C . THR A 1 88 ? -11.402 5.772 27.276 1.00 43.69 88 THR A C 1
ATOM 700 O O . THR A 1 88 ? -12.280 6.308 26.597 1.00 43.69 88 THR A O 1
ATOM 703 N N . MET A 1 89 ? -11.633 4.616 27.907 1.00 48.47 89 MET A N 1
ATOM 704 C CA . MET A 1 89 ? -12.854 3.797 27.758 1.00 48.47 89 MET A CA 1
ATOM 705 C C . MET A 1 89 ? -14.164 4.463 28.241 1.00 48.47 89 MET A C 1
ATOM 707 O O . MET A 1 89 ? -15.219 3.829 28.210 1.00 48.47 89 MET A O 1
ATOM 711 N N . SER A 1 90 ? -14.122 5.720 28.679 1.00 45.28 90 SER A N 1
ATOM 712 C CA . SER A 1 90 ? -15.193 6.372 29.438 1.00 45.28 90 SER A CA 1
ATOM 713 C C . SER A 1 90 ? -16.104 7.275 28.603 1.00 45.28 90 SER A C 1
ATOM 715 O O . SER A 1 90 ? -17.173 7.645 29.083 1.00 45.28 90 SER A O 1
ATOM 717 N N . ASP A 1 91 ? -15.721 7.631 27.371 1.00 48.25 91 ASP A N 1
ATOM 718 C CA . ASP A 1 91 ? -16.448 8.632 26.582 1.00 48.25 91 ASP A CA 1
ATOM 719 C C . ASP A 1 91 ? -17.108 8.010 25.324 1.00 48.25 91 ASP A C 1
ATOM 721 O O . ASP A 1 91 ? -16.427 7.409 24.488 1.00 48.25 91 ASP A O 1
ATOM 725 N N . PRO A 1 92 ? -18.440 8.101 25.137 1.00 52.78 92 PRO A N 1
ATOM 726 C CA . PRO A 1 92 ? -19.139 7.502 23.991 1.00 52.78 92 PRO A CA 1
ATOM 727 C C . PRO A 1 92 ? -18.947 8.255 22.659 1.00 52.78 92 PRO A C 1
ATOM 729 O O . PRO A 1 92 ? -19.209 7.689 21.593 1.00 52.78 92 PRO A O 1
ATOM 732 N N . LYS A 1 93 ? -18.479 9.510 22.680 1.00 55.81 93 LYS A N 1
ATOM 733 C CA . LYS A 1 93 ? -18.237 10.339 21.479 1.00 55.81 93 LYS A CA 1
ATOM 734 C C . LYS A 1 93 ? -17.134 9.812 20.530 1.00 55.81 93 LYS A C 1
ATOM 736 O O . LYS A 1 93 ? -17.373 9.806 19.316 1.00 55.81 93 LYS A O 1
ATOM 741 N N . PRO A 1 94 ? -15.967 9.317 20.997 1.00 55.47 94 PRO A N 1
ATOM 742 C CA . PRO A 1 94 ? -14.918 8.783 20.117 1.00 55.47 94 PRO A CA 1
ATOM 743 C C . PRO A 1 94 ? -15.314 7.525 19.323 1.00 55.47 94 PRO A C 1
ATOM 745 O O . PRO A 1 94 ? -14.766 7.302 18.245 1.00 55.47 94 PRO A O 1
ATOM 748 N N . ARG A 1 95 ? -16.319 6.741 19.753 1.00 58.94 95 ARG A N 1
ATOM 749 C CA . ARG A 1 95 ? -16.746 5.520 19.030 1.00 58.94 95 ARG A CA 1
ATOM 750 C C . ARG A 1 95 ? -17.275 5.781 17.613 1.00 58.94 95 ARG A C 1
ATOM 752 O O . ARG A 1 95 ? -17.140 4.907 16.762 1.00 58.94 95 ARG A O 1
ATOM 759 N N . ARG A 1 96 ? -17.850 6.958 17.324 1.00 63.06 96 ARG A N 1
ATOM 760 C CA . ARG A 1 96 ? -18.307 7.300 15.958 1.00 63.06 96 ARG A CA 1
ATOM 761 C C . ARG A 1 96 ? -17.147 7.501 14.984 1.00 63.06 96 ARG A C 1
ATOM 763 O O . ARG A 1 96 ? -17.260 7.102 13.832 1.00 63.06 96 ARG A O 1
ATOM 770 N N . HIS A 1 97 ? -16.035 8.065 15.449 1.00 67.62 97 HIS A N 1
ATOM 771 C CA . HIS A 1 97 ? -14.893 8.365 14.588 1.00 67.62 97 HIS A CA 1
ATOM 772 C C . HIS A 1 97 ? -14.188 7.083 14.137 1.00 67.62 97 HIS A C 1
ATOM 774 O O . HIS A 1 97 ? -13.848 6.963 12.966 1.00 67.62 97 HIS A O 1
ATOM 780 N N . VAL A 1 98 ? -14.076 6.078 15.013 1.00 68.25 98 VAL A N 1
ATOM 781 C CA . VAL A 1 98 ? -13.495 4.769 14.658 1.00 68.25 98 VAL A CA 1
ATOM 782 C C . VAL A 1 98 ? -14.293 4.083 13.539 1.00 68.25 98 VAL A C 1
ATOM 784 O O . VAL A 1 98 ? -13.709 3.513 12.618 1.00 68.25 98 VAL A O 1
ATOM 787 N N . VAL A 1 99 ? -15.629 4.190 13.559 1.00 70.69 99 VAL A N 1
ATOM 788 C CA . VAL A 1 99 ? -16.487 3.669 12.479 1.00 70.69 99 VAL A CA 1
ATOM 789 C C . VAL A 1 99 ? -16.212 4.401 11.161 1.00 70.69 99 VAL A C 1
ATOM 791 O O . VAL A 1 99 ? -15.988 3.749 10.144 1.00 70.69 99 VAL A O 1
ATOM 794 N N . THR A 1 100 ? -16.186 5.737 11.170 1.00 73.56 100 THR A N 1
ATOM 795 C CA . THR A 1 100 ? -15.944 6.543 9.961 1.00 73.56 100 THR A CA 1
ATOM 796 C C . THR A 1 100 ? -14.580 6.253 9.342 1.00 73.56 100 THR A C 1
ATOM 798 O O . THR A 1 100 ? -14.492 6.011 8.141 1.00 73.56 100 THR A O 1
ATOM 801 N N . VAL A 1 101 ? -13.520 6.210 10.154 1.00 75.94 101 VAL A N 1
ATOM 802 C CA . VAL A 1 101 ? -12.159 5.922 9.675 1.00 75.94 101 VAL A CA 1
ATOM 803 C C . VAL A 1 101 ? -12.085 4.512 9.067 1.00 75.94 101 VAL A C 1
ATOM 805 O O . VAL A 1 101 ? -11.388 4.311 8.075 1.00 75.94 101 VAL A O 1
ATOM 808 N N . THR A 1 102 ? -12.880 3.562 9.572 1.00 77.75 102 THR A N 1
ATOM 809 C CA . THR A 1 102 ? -12.981 2.216 8.984 1.00 77.75 102 THR A CA 1
ATOM 810 C C . THR A 1 102 ? -13.634 2.198 7.613 1.00 77.75 102 THR A C 1
ATOM 812 O O . THR A 1 102 ? -13.145 1.500 6.728 1.00 77.75 102 THR A O 1
ATOM 815 N N . TYR A 1 103 ? -14.665 3.010 7.379 1.00 80.25 103 TYR A N 1
ATOM 816 C CA . TYR A 1 103 ? -15.227 3.152 6.035 1.00 80.25 103 TYR A CA 1
ATOM 817 C C . TYR A 1 103 ? -14.240 3.797 5.056 1.00 80.25 103 TYR A C 1
ATOM 819 O O . TYR A 1 103 ? -14.099 3.321 3.931 1.00 80.25 103 TYR A O 1
ATOM 827 N N . VAL A 1 104 ? -13.505 4.828 5.486 1.00 84.25 104 VAL A N 1
ATOM 828 C CA . VAL A 1 104 ? -12.476 5.456 4.639 1.00 84.25 104 VAL A CA 1
ATOM 829 C C . VAL A 1 104 ? -11.365 4.456 4.312 1.00 84.25 104 VAL A C 1
ATOM 831 O O . VAL A 1 104 ? -10.950 4.340 3.161 1.00 84.25 104 VAL A O 1
ATOM 834 N N . LYS A 1 105 ? -10.927 3.656 5.284 1.00 83.31 105 LYS A N 1
ATOM 835 C CA . LYS A 1 105 ? -9.913 2.624 5.048 1.00 83.31 105 LYS A CA 1
ATOM 836 C C . LYS A 1 105 ? -10.398 1.513 4.123 1.00 83.31 105 LYS A C 1
ATOM 838 O O . LYS A 1 105 ? -9.638 1.063 3.275 1.00 83.31 105 LYS A O 1
ATOM 843 N N . PHE A 1 106 ? -11.674 1.147 4.196 1.00 84.12 106 PHE A N 1
ATOM 844 C CA . PHE A 1 106 ? -12.269 0.232 3.227 1.00 84.12 106 PHE A CA 1
ATOM 845 C C . PHE A 1 106 ? -12.214 0.794 1.798 1.00 84.12 106 PHE A C 1
ATOM 847 O O . PHE A 1 106 ? -11.873 0.069 0.869 1.00 84.12 106 PHE A O 1
ATOM 854 N N . SER A 1 107 ? -12.464 2.096 1.613 1.00 86.38 107 SER A N 1
ATOM 855 C CA . SER A 1 107 ? -12.317 2.730 0.294 1.00 86.38 107 SER A CA 1
ATOM 856 C C . SER A 1 107 ? -10.866 2.732 -0.209 1.00 86.38 107 SER A C 1
ATOM 858 O O . SER A 1 107 ? -10.628 2.461 -1.384 1.00 86.38 107 SER A O 1
ATOM 860 N N . ALA A 1 108 ? -9.889 2.927 0.685 1.00 87.00 108 ALA A N 1
ATOM 861 C CA . ALA A 1 108 ? -8.468 2.811 0.357 1.00 87.00 108 ALA A CA 1
ATOM 862 C C . ALA A 1 108 ? -8.089 1.389 -0.089 1.00 87.00 108 ALA A C 1
ATOM 864 O O . ALA A 1 108 ? -7.307 1.215 -1.018 1.00 87.00 108 ALA A O 1
ATOM 865 N N . TRP A 1 109 ? -8.688 0.363 0.522 1.00 86.00 109 TRP A N 1
ATOM 866 C CA . TRP A 1 109 ? -8.481 -1.026 0.109 1.00 86.00 109 TRP A CA 1
ATOM 867 C C . TRP A 1 109 ? -9.057 -1.330 -1.273 1.00 86.00 109 TRP A C 1
ATOM 869 O O . TRP A 1 109 ? -8.457 -2.099 -2.019 1.00 86.00 109 TRP A O 1
ATOM 879 N N . ILE A 1 110 ? -10.192 -0.724 -1.635 1.00 88.12 110 ILE A N 1
ATOM 880 C CA . ILE A 1 110 ? -10.738 -0.830 -2.996 1.00 88.12 110 ILE A CA 1
ATOM 881 C C . ILE A 1 110 ? -9.774 -0.189 -3.999 1.00 88.12 110 ILE A C 1
ATOM 883 O O . ILE A 1 110 ? -9.523 -0.764 -5.054 1.00 88.12 110 ILE A O 1
ATOM 887 N N . LEU A 1 111 ? -9.193 0.966 -3.665 1.00 89.31 111 LEU A N 1
ATOM 888 C CA . LEU A 1 111 ? -8.188 1.610 -4.513 1.00 89.31 111 LEU A CA 1
ATOM 889 C C . LEU A 1 111 ? -6.952 0.713 -4.706 1.00 89.31 111 LEU A C 1
ATOM 891 O O . LEU A 1 111 ? -6.500 0.533 -5.834 1.00 89.31 111 LEU A O 1
ATOM 895 N N . ASP A 1 112 ? -6.445 0.104 -3.630 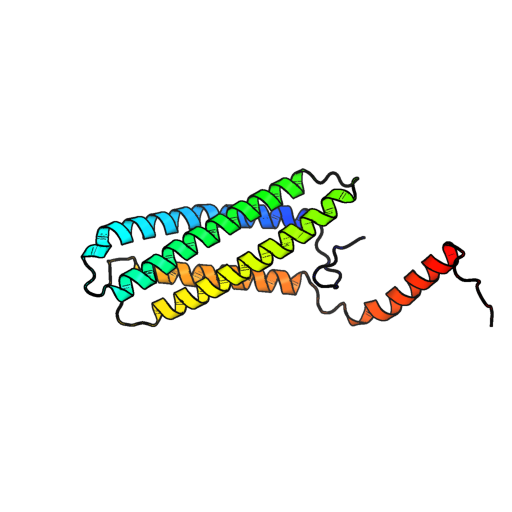1.00 87.88 112 ASP A N 1
ATOM 896 C CA . ASP A 1 112 ? -5.331 -0.852 -3.700 1.00 87.88 112 ASP A CA 1
ATOM 897 C C . ASP A 1 112 ? -5.659 -2.060 -4.593 1.00 87.88 112 ASP A C 1
ATOM 899 O O . ASP A 1 112 ? -4.806 -2.505 -5.358 1.00 87.88 112 ASP A O 1
ATOM 903 N N . LEU A 1 113 ? -6.891 -2.576 -4.518 1.00 89.56 113 LEU A N 1
ATOM 904 C CA . LEU A 1 113 ? -7.377 -3.666 -5.369 1.00 89.56 113 LEU A CA 1
ATOM 905 C C . LEU A 1 113 ? -7.357 -3.285 -6.852 1.00 89.56 113 LEU A C 1
ATOM 907 O O . LEU A 1 113 ? -6.867 -4.052 -7.677 1.00 89.56 113 LEU A O 1
ATOM 911 N N . VAL A 1 114 ? -7.862 -2.095 -7.191 1.00 91.69 114 VAL A N 1
ATOM 912 C CA . VAL A 1 114 ? -7.850 -1.587 -8.572 1.00 91.69 114 VAL A CA 1
ATOM 913 C C . VAL A 1 114 ? -6.417 -1.450 -9.082 1.00 91.69 114 VAL A C 1
ATOM 915 O O . VAL A 1 114 ? -6.126 -1.861 -10.203 1.00 91.69 114 VAL A O 1
ATOM 918 N N . LEU A 1 115 ? -5.503 -0.941 -8.252 1.00 90.25 115 LEU A N 1
ATOM 919 C CA . LEU A 1 115 ? -4.087 -0.841 -8.606 1.00 90.25 115 LEU A CA 1
ATOM 920 C C . LEU A 1 115 ? -3.431 -2.215 -8.774 1.00 90.25 115 LEU A C 1
ATOM 922 O O . LEU A 1 115 ? -2.649 -2.386 -9.700 1.00 90.25 115 LEU A O 1
ATOM 926 N N . ALA A 1 116 ? -3.764 -3.205 -7.944 1.00 90.12 116 ALA A N 1
ATOM 927 C CA . ALA A 1 116 ? -3.244 -4.565 -8.094 1.00 90.12 116 ALA A CA 1
ATOM 928 C C . ALA A 1 116 ? -3.686 -5.208 -9.422 1.00 90.12 116 ALA A C 1
ATOM 930 O O . ALA A 1 116 ? -2.879 -5.847 -10.097 1.00 90.12 116 ALA A O 1
ATOM 931 N N . ILE A 1 117 ? -4.944 -4.991 -9.830 1.00 91.25 117 ILE A N 1
ATOM 932 C CA . ILE A 1 117 ? -5.455 -5.422 -11.140 1.00 91.25 117 ILE A CA 1
ATOM 933 C C . ILE A 1 117 ? -4.706 -4.693 -12.262 1.00 91.25 117 ILE A C 1
ATOM 935 O O . ILE A 1 117 ? -4.242 -5.320 -13.213 1.00 91.25 117 ILE A O 1
ATOM 939 N N . TYR A 1 118 ? -4.528 -3.378 -12.138 1.00 90.38 118 TYR A N 1
ATOM 940 C CA . TYR A 1 118 ? -3.794 -2.594 -13.127 1.00 90.38 118 TYR A CA 1
ATOM 941 C C . TYR A 1 118 ? -2.337 -3.060 -13.279 1.00 90.38 118 TYR A C 1
ATOM 943 O O . TYR A 1 118 ? -1.860 -3.213 -14.398 1.00 90.38 118 TYR A O 1
ATOM 951 N N . GLY A 1 119 ? -1.661 -3.391 -12.174 1.00 87.44 119 GLY A N 1
ATOM 952 C CA . GLY A 1 119 ? -0.316 -3.974 -12.190 1.00 87.44 119 GLY A CA 1
ATOM 953 C C . GLY A 1 119 ? -0.251 -5.310 -12.934 1.00 87.44 119 GLY A C 1
ATOM 954 O O . GLY A 1 119 ? 0.692 -5.546 -13.682 1.00 87.44 119 GLY A O 1
ATOM 955 N N . THR A 1 120 ? -1.275 -6.164 -12.808 1.00 89.31 120 THR A N 1
ATOM 956 C CA . THR A 1 120 ? -1.340 -7.418 -13.584 1.00 89.31 120 THR A CA 1
ATOM 957 C C . THR A 1 120 ? -1.594 -7.196 -15.071 1.00 89.31 120 THR A C 1
ATOM 959 O O . THR A 1 120 ? -1.026 -7.916 -15.884 1.00 89.31 120 THR A O 1
ATOM 962 N N . ILE A 1 121 ? -2.413 -6.198 -15.430 1.00 88.50 121 ILE A N 1
ATOM 963 C CA . ILE A 1 121 ? -2.662 -5.829 -16.833 1.00 88.50 121 ILE A CA 1
ATOM 964 C C . ILE A 1 121 ? -1.381 -5.318 -17.472 1.00 88.50 121 ILE A C 1
ATOM 966 O O . ILE A 1 121 ? -1.093 -5.704 -18.600 1.00 88.50 121 ILE A O 1
ATOM 970 N N . ILE A 1 122 ? -0.628 -4.492 -16.734 1.00 84.00 122 ILE A N 1
ATOM 971 C CA . ILE A 1 122 ? 0.716 -4.082 -17.117 1.00 84.00 122 ILE A CA 1
ATOM 972 C C . ILE A 1 122 ? 1.513 -5.357 -17.363 1.00 84.00 122 ILE A C 1
ATOM 974 O O . ILE A 1 122 ? 1.712 -5.666 -18.515 1.00 84.00 122 ILE A O 1
ATOM 978 N N . LEU A 1 123 ? 1.829 -6.184 -16.367 1.00 83.62 123 LEU A N 1
ATOM 979 C CA . LEU A 1 123 ? 2.702 -7.362 -16.542 1.00 83.62 123 LEU A CA 1
ATOM 980 C C . LEU A 1 123 ? 2.362 -8.319 -17.708 1.00 83.62 123 LEU A C 1
ATOM 982 O O . LEU A 1 123 ? 3.245 -9.047 -18.145 1.00 83.62 123 LEU A O 1
ATOM 986 N N . TYR A 1 124 ? 1.118 -8.346 -18.188 1.00 84.12 124 TYR A N 1
ATOM 987 C CA . TYR A 1 124 ? 0.693 -9.167 -19.323 1.00 84.12 124 TYR A CA 1
ATOM 988 C C . TYR A 1 124 ? 0.986 -8.554 -20.710 1.00 84.12 124 TYR A C 1
ATOM 990 O O . TYR A 1 124 ? 0.929 -9.261 -21.710 1.00 84.12 124 TYR A O 1
ATOM 998 N N . GLN A 1 125 ? 1.267 -7.253 -20.813 1.00 79.12 125 GLN A N 1
ATOM 999 C CA . GLN A 1 125 ? 1.626 -6.619 -22.086 1.00 79.12 125 GLN A CA 1
ATOM 1000 C C . GLN A 1 125 ? 3.076 -6.955 -22.470 1.00 79.12 125 GLN A C 1
ATOM 1002 O O . GLN A 1 125 ? 4.006 -6.532 -21.807 1.00 79.12 125 GLN A O 1
ATOM 1007 N N . ASP A 1 126 ? 3.304 -7.671 -23.568 1.00 58.97 126 ASP A N 1
ATOM 1008 C CA . ASP A 1 126 ? 4.659 -8.121 -23.941 1.00 58.97 126 ASP A CA 1
ATOM 1009 C C . ASP A 1 126 ? 5.628 -6.984 -24.359 1.00 58.97 126 ASP A C 1
ATOM 1011 O O . ASP A 1 126 ? 6.843 -7.173 -24.363 1.00 58.97 126 ASP A O 1
ATOM 1015 N N . ASP A 1 127 ? 5.129 -5.773 -24.639 1.00 63.88 127 ASP A N 1
ATOM 1016 C CA . ASP A 1 127 ? 5.919 -4.626 -25.126 1.00 63.88 127 ASP A CA 1
ATOM 1017 C C . ASP A 1 127 ? 6.529 -3.760 -24.004 1.00 63.88 127 ASP A C 1
ATOM 1019 O O . ASP A 1 127 ? 6.573 -2.521 -24.085 1.00 63.88 127 ASP A O 1
ATOM 1023 N N . PHE A 1 128 ? 7.003 -4.374 -22.917 1.00 63.69 128 PHE A N 1
ATOM 1024 C CA . PHE A 1 128 ? 7.665 -3.603 -21.868 1.00 63.69 128 PHE A CA 1
ATOM 1025 C C . PHE A 1 128 ? 8.998 -3.046 -22.323 1.00 63.69 128 PHE A C 1
ATOM 1027 O O . PHE A 1 128 ? 9.863 -3.738 -22.852 1.00 63.69 128 PHE A O 1
ATOM 1034 N N . CYS A 1 129 ? 9.192 -1.768 -22.018 1.00 64.88 129 CYS A N 1
ATOM 1035 C CA . CYS A 1 129 ? 10.521 -1.202 -22.002 1.00 64.88 129 CYS A CA 1
ATOM 1036 C C . CYS A 1 129 ? 11.320 -1.894 -20.893 1.00 64.88 129 CYS A C 1
ATOM 1038 O O . CYS A 1 129 ? 11.131 -1.601 -19.709 1.00 64.88 129 CYS A O 1
ATOM 1040 N N . ASP A 1 130 ? 12.168 -2.847 -21.281 1.00 63.72 130 ASP A N 1
ATOM 1041 C CA . ASP A 1 130 ? 13.010 -3.607 -20.364 1.00 63.72 130 ASP A CA 1
ATOM 1042 C C . ASP A 1 130 ? 14.182 -2.739 -19.887 1.00 63.72 130 ASP A C 1
ATOM 1044 O O . ASP A 1 130 ? 15.335 -2.866 -20.296 1.00 63.72 130 ASP A O 1
ATOM 1048 N N . ILE A 1 131 ? 13.855 -1.773 -19.030 1.00 65.50 131 ILE A N 1
ATOM 1049 C CA . ILE A 1 131 ? 14.840 -1.055 -18.235 1.00 65.50 131 ILE A CA 1
ATOM 1050 C C . ILE A 1 131 ? 15.323 -2.057 -17.192 1.00 65.50 131 ILE A C 1
ATOM 1052 O O . ILE A 1 131 ? 14.561 -2.428 -16.297 1.00 65.50 131 ILE A O 1
ATOM 1056 N N . SER A 1 132 ? 16.576 -2.496 -17.323 1.00 60.75 132 SER A N 1
ATOM 1057 C CA . SER A 1 132 ? 17.223 -3.536 -16.516 1.00 60.75 132 SER A CA 1
ATOM 1058 C C . SER A 1 132 ? 16.816 -3.498 -15.032 1.00 60.75 132 SER A C 1
ATOM 1060 O O . SER A 1 132 ? 17.355 -2.719 -14.245 1.00 60.75 132 SER A O 1
ATOM 1062 N N . GLY A 1 133 ? 15.855 -4.346 -14.652 1.00 71.25 133 GLY A N 1
ATOM 1063 C CA . GLY A 1 133 ? 15.385 -4.524 -13.272 1.00 71.25 133 GLY A CA 1
ATOM 1064 C C . GLY A 1 133 ? 14.046 -3.867 -12.908 1.00 71.25 133 GLY A C 1
ATOM 1065 O O . GLY A 1 133 ? 13.427 -4.305 -11.939 1.00 71.25 133 GLY A O 1
ATOM 1066 N N . VAL A 1 134 ? 13.539 -2.897 -13.679 1.00 78.31 134 VAL A N 1
ATOM 1067 C CA . VAL A 1 134 ? 12.246 -2.235 -13.403 1.00 78.31 134 VAL A CA 1
ATOM 1068 C C . VAL A 1 134 ? 11.080 -3.204 -13.603 1.00 78.31 134 VAL A C 1
ATOM 1070 O O . VAL A 1 134 ? 10.210 -3.283 -12.739 1.00 78.31 134 VAL A O 1
ATOM 1073 N N . SER A 1 135 ? 11.097 -4.003 -14.676 1.00 79.56 135 SER A N 1
ATOM 1074 C CA . SER A 1 135 ? 10.074 -5.032 -14.936 1.00 79.56 135 SER A CA 1
ATOM 1075 C C . SER A 1 135 ? 9.956 -6.022 -13.768 1.00 79.56 135 SER A C 1
ATOM 1077 O O . SER A 1 135 ? 8.887 -6.201 -13.181 1.00 79.56 135 SER A O 1
ATOM 1079 N N . ARG A 1 136 ? 11.096 -6.554 -13.308 1.00 83.50 136 ARG A N 1
ATOM 1080 C CA . ARG A 1 136 ? 11.147 -7.457 -12.149 1.00 83.50 136 ARG A CA 1
ATOM 1081 C C . ARG A 1 136 ? 10.685 -6.780 -10.859 1.00 83.50 136 ARG A C 1
ATOM 1083 O O . ARG A 1 136 ? 10.039 -7.402 -10.019 1.00 83.50 136 ARG A O 1
ATOM 1090 N N . ALA A 1 137 ? 11.000 -5.499 -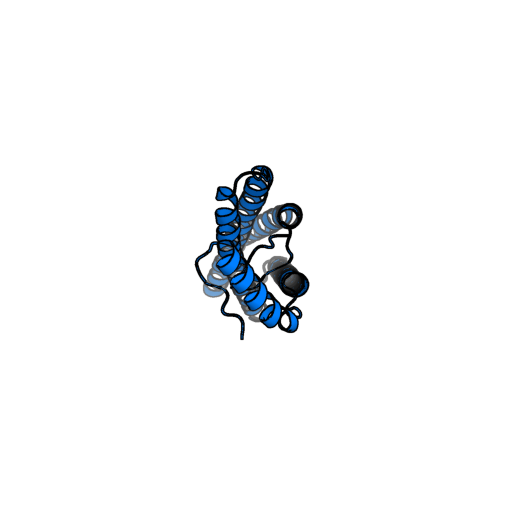10.687 1.00 84.81 137 ALA A N 1
ATOM 1091 C CA . ALA A 1 137 ? 10.561 -4.738 -9.527 1.00 84.81 137 ALA A CA 1
ATOM 1092 C C . ALA A 1 137 ? 9.037 -4.512 -9.524 1.00 84.81 137 ALA A C 1
ATOM 1094 O O . ALA A 1 137 ? 8.422 -4.573 -8.457 1.00 84.81 137 ALA A O 1
ATOM 1095 N N . ILE A 1 138 ? 8.419 -4.312 -10.694 1.00 84.69 138 ILE A N 1
ATOM 1096 C CA . ILE A 1 138 ? 6.959 -4.219 -10.868 1.00 84.69 138 ILE A CA 1
ATOM 1097 C C . ILE A 1 138 ? 6.292 -5.567 -10.587 1.00 84.69 138 ILE A C 1
ATOM 1099 O O . ILE A 1 138 ? 5.269 -5.606 -9.902 1.00 84.69 138 ILE A O 1
ATOM 1103 N N . GLU A 1 139 ? 6.884 -6.669 -11.050 1.00 87.75 139 GLU A N 1
ATOM 1104 C CA . GLU A 1 139 ? 6.399 -8.029 -10.792 1.00 87.75 139 GLU A CA 1
ATOM 1105 C C . GLU A 1 139 ? 6.342 -8.315 -9.286 1.00 87.75 139 GLU A C 1
ATOM 1107 O O . GLU A 1 139 ? 5.274 -8.589 -8.731 1.00 87.75 139 GLU A O 1
ATOM 1112 N N . VAL A 1 140 ? 7.475 -8.136 -8.597 1.00 89.56 140 VAL A N 1
ATOM 1113 C CA . VAL A 1 140 ? 7.567 -8.274 -7.136 1.00 89.56 140 VAL A CA 1
ATOM 1114 C C . VAL A 1 140 ? 6.586 -7.330 -6.443 1.00 89.56 140 VAL A C 1
ATOM 1116 O O . VAL A 1 140 ? 5.935 -7.715 -5.464 1.00 89.56 140 VAL A O 1
ATOM 1119 N N . SER A 1 141 ? 6.434 -6.110 -6.970 1.00 87.81 141 SER A N 1
ATOM 1120 C CA . SER A 1 141 ? 5.527 -5.124 -6.392 1.00 87.81 141 SER A CA 1
ATOM 1121 C C . SER A 1 141 ? 4.069 -5.573 -6.444 1.00 87.81 141 SER A C 1
ATOM 1123 O O . SER A 1 141 ? 3.350 -5.505 -5.444 1.00 87.81 141 SER A O 1
ATOM 1125 N N . THR A 1 142 ? 3.665 -6.095 -7.598 1.00 89.44 142 THR A N 1
ATOM 1126 C CA . THR A 1 142 ? 2.313 -6.577 -7.873 1.00 89.44 142 THR A CA 1
ATOM 1127 C C . THR A 1 142 ? 1.996 -7.814 -7.035 1.00 89.44 142 THR A C 1
ATOM 1129 O O . THR A 1 142 ? 0.954 -7.860 -6.379 1.00 89.44 142 THR A O 1
ATOM 1132 N N . ILE A 1 143 ? 2.918 -8.782 -6.952 1.00 90.81 143 ILE A N 1
ATOM 1133 C CA . ILE A 1 143 ? 2.760 -9.979 -6.108 1.00 90.81 143 ILE A CA 1
ATOM 1134 C C . ILE A 1 143 ? 2.529 -9.579 -4.649 1.00 90.81 143 ILE A C 1
ATOM 1136 O O . ILE A 1 143 ? 1.594 -10.052 -4.002 1.00 90.81 143 ILE A O 1
ATOM 1140 N N . PHE A 1 144 ? 3.339 -8.664 -4.123 1.00 88.94 144 PHE A N 1
ATOM 1141 C CA . PHE A 1 144 ? 3.196 -8.219 -2.742 1.00 88.94 144 PHE A CA 1
ATOM 1142 C C . PHE A 1 144 ? 1.878 -7.470 -2.494 1.00 88.94 144 PHE A C 1
ATOM 1144 O O . PHE A 1 144 ? 1.278 -7.612 -1.426 1.00 88.94 144 PHE A O 1
ATOM 1151 N N . GLN A 1 145 ? 1.381 -6.693 -3.464 1.00 89.50 145 GLN A N 1
ATOM 1152 C CA . GLN A 1 145 ? 0.053 -6.079 -3.368 1.00 89.50 145 GLN A CA 1
ATOM 1153 C C . GLN A 1 145 ? -1.065 -7.118 -3.289 1.00 89.50 145 GLN A C 1
ATOM 1155 O O . GLN A 1 145 ? -1.972 -6.965 -2.464 1.00 89.50 145 GLN A O 1
ATOM 1160 N N . TRP A 1 146 ? -0.985 -8.185 -4.083 1.00 92.25 146 TRP A N 1
ATOM 1161 C CA . TRP A 1 146 ? -1.928 -9.298 -4.008 1.00 92.25 146 TRP A CA 1
ATOM 1162 C C . TRP A 1 146 ? -1.863 -10.005 -2.658 1.00 92.25 146 TRP A C 1
ATOM 1164 O O . TRP A 1 146 ? -2.897 -10.180 -2.018 1.00 92.25 146 TRP A O 1
ATOM 1174 N N . VAL A 1 147 ? -0.663 -10.312 -2.159 1.00 91.12 147 VAL A N 1
ATOM 1175 C CA . VAL A 1 147 ? -0.480 -10.930 -0.835 1.00 91.12 147 VAL A CA 1
ATOM 1176 C C . VAL A 1 147 ? -1.100 -10.066 0.267 1.00 91.12 147 VAL A C 1
ATOM 1178 O O . VAL A 1 147 ? -1.903 -10.565 1.058 1.00 91.12 147 VAL A O 1
ATOM 1181 N N . LYS A 1 148 ? -0.810 -8.757 0.297 1.00 87.06 148 LYS A N 1
ATOM 1182 C CA . LYS A 1 148 ? -1.418 -7.826 1.267 1.00 87.06 148 LYS A CA 1
ATOM 1183 C C . LYS A 1 148 ? -2.942 -7.817 1.178 1.00 87.06 148 LYS A C 1
ATOM 1185 O O . LYS A 1 148 ? -3.627 -7.848 2.200 1.00 87.06 148 LYS A O 1
ATOM 1190 N N . THR A 1 149 ? -3.474 -7.778 -0.036 1.00 87.25 149 THR A N 1
ATOM 1191 C CA . THR A 1 149 ? -4.915 -7.779 -0.293 1.00 87.25 149 THR A CA 1
ATOM 1192 C C . THR A 1 149 ? -5.573 -9.068 0.198 1.00 87.25 149 THR A C 1
ATOM 1194 O O . THR A 1 149 ? -6.565 -9.010 0.925 1.00 87.25 149 THR A O 1
ATOM 1197 N N . CYS A 1 150 ? -5.002 -10.231 -0.119 1.00 89.62 150 CYS A N 1
ATOM 1198 C CA . CYS A 1 150 ? -5.499 -11.524 0.346 1.00 89.62 150 CYS A CA 1
ATOM 1199 C C . CYS A 1 150 ? -5.487 -11.616 1.876 1.00 89.62 150 CYS A C 1
ATOM 1201 O O . CYS A 1 150 ? -6.484 -12.027 2.468 1.00 89.62 150 CYS A O 1
ATOM 1203 N N . LEU A 1 151 ? -4.410 -11.168 2.529 1.00 87.38 151 LEU A N 1
ATOM 1204 C CA . LEU A 1 151 ? -4.323 -11.133 3.993 1.00 87.38 151 LEU A CA 1
ATOM 1205 C C . LEU A 1 151 ? -5.430 -10.271 4.614 1.00 87.38 151 LEU A C 1
ATOM 1207 O O . LEU A 1 151 ? -6.062 -10.690 5.584 1.00 87.38 151 LEU A O 1
ATOM 1211 N N . ARG A 1 152 ? -5.720 -9.098 4.034 1.00 84.38 152 ARG A N 1
ATOM 1212 C CA . ARG A 1 152 ? -6.824 -8.231 4.480 1.00 84.38 152 ARG A CA 1
ATOM 1213 C C . ARG A 1 152 ? -8.180 -8.923 4.328 1.00 84.38 152 ARG A C 1
ATOM 1215 O O . ARG A 1 152 ? -8.979 -8.886 5.260 1.00 84.38 152 ARG A O 1
ATOM 1222 N N . ILE A 1 153 ? -8.433 -9.587 3.199 1.00 85.19 153 ILE A N 1
ATOM 1223 C CA . ILE A 1 153 ? -9.683 -10.329 2.962 1.00 85.19 153 ILE A CA 1
ATOM 1224 C C . ILE A 1 153 ? -9.847 -11.454 3.992 1.00 85.19 153 ILE A C 1
ATOM 1226 O O . ILE A 1 153 ? -10.903 -11.562 4.617 1.00 85.19 153 ILE A O 1
ATOM 1230 N N . ILE A 1 154 ? -8.797 -12.247 4.224 1.00 85.56 154 ILE A N 1
ATOM 1231 C CA . ILE A 1 154 ? -8.798 -13.327 5.221 1.00 85.56 154 ILE A CA 1
ATOM 1232 C C . ILE A 1 154 ? -9.076 -12.767 6.620 1.00 85.56 154 ILE A C 1
ATOM 1234 O O . ILE A 1 154 ? -9.902 -13.321 7.346 1.00 85.56 154 ILE A O 1
ATOM 1238 N N . ALA A 1 155 ? -8.449 -11.644 6.986 1.00 80.19 155 ALA A N 1
ATOM 1239 C CA . ALA A 1 155 ? -8.706 -10.977 8.256 1.00 80.19 155 ALA A CA 1
ATOM 1240 C C . ALA A 1 155 ? -10.183 -10.564 8.380 1.00 80.19 155 ALA A C 1
ATOM 1242 O O . ALA A 1 155 ? -10.832 -10.904 9.366 1.00 80.19 155 ALA A O 1
ATOM 1243 N N . ILE A 1 156 ? -10.760 -9.910 7.368 1.00 78.56 156 ILE A N 1
ATOM 1244 C CA . ILE A 1 156 ? -12.175 -9.503 7.394 1.00 78.56 156 ILE A CA 1
ATOM 1245 C C . ILE A 1 156 ? -13.097 -10.717 7.567 1.00 78.56 156 ILE A C 1
ATOM 1247 O O . ILE A 1 156 ? -14.002 -10.673 8.400 1.00 78.56 156 ILE A O 1
ATOM 1251 N N . ILE A 1 157 ? -12.865 -11.800 6.818 1.00 80.00 157 ILE A N 1
ATOM 1252 C CA . ILE A 1 157 ? -13.690 -13.017 6.874 1.00 80.00 157 ILE A CA 1
ATOM 1253 C C . ILE A 1 157 ? -13.587 -13.693 8.246 1.00 80.00 157 ILE A C 1
ATOM 1255 O O . ILE A 1 157 ? -14.608 -14.054 8.831 1.00 80.00 157 ILE A O 1
ATOM 1259 N N . SER A 1 158 ? -12.368 -13.847 8.770 1.00 77.31 158 SER A N 1
ATOM 1260 C CA . SER A 1 158 ? -12.119 -14.491 10.064 1.00 77.31 158 SER A CA 1
ATOM 1261 C C . SER A 1 158 ? -12.757 -13.706 11.213 1.00 77.31 158 SER A C 1
ATOM 1263 O O . SER A 1 158 ? -13.449 -14.261 12.069 1.00 77.31 158 SER A O 1
ATOM 1265 N N . PHE A 1 159 ? -12.587 -12.384 11.205 1.00 70.62 159 PHE A N 1
ATOM 1266 C CA . PHE A 1 159 ? -13.018 -11.538 12.308 1.00 70.62 159 PHE A CA 1
ATOM 1267 C C . PHE A 1 159 ? -14.498 -11.132 12.259 1.00 70.62 159 PHE A C 1
ATOM 1269 O O . PHE A 1 159 ? -15.159 -11.039 13.300 1.00 70.62 159 PHE A O 1
ATOM 1276 N N . CYS A 1 160 ? -15.057 -10.889 11.073 1.00 67.69 160 CYS A N 1
ATOM 1277 C CA . CYS A 1 160 ? -16.501 -10.760 10.915 1.00 67.69 160 CYS A CA 1
ATOM 1278 C C . CYS A 1 160 ? -17.076 -12.157 10.687 1.00 67.69 160 CYS A C 1
ATOM 1280 O O . CYS A 1 160 ? -17.520 -12.484 9.591 1.00 67.69 160 CYS A O 1
ATOM 1282 N N . ASN A 1 161 ? -17.072 -12.965 11.754 1.00 58.41 161 ASN A N 1
ATOM 1283 C CA . ASN A 1 161 ? -17.636 -14.309 11.780 1.00 58.41 161 ASN A CA 1
ATOM 1284 C C . ASN A 1 161 ? -19.062 -14.301 11.193 1.00 58.41 161 ASN A C 1
ATOM 1286 O O . ASN A 1 161 ? -20.042 -13.950 11.858 1.00 58.41 161 ASN A O 1
ATOM 1290 N N . TRP A 1 162 ? -19.182 -14.668 9.916 1.00 54.94 162 TRP A N 1
ATOM 1291 C CA . T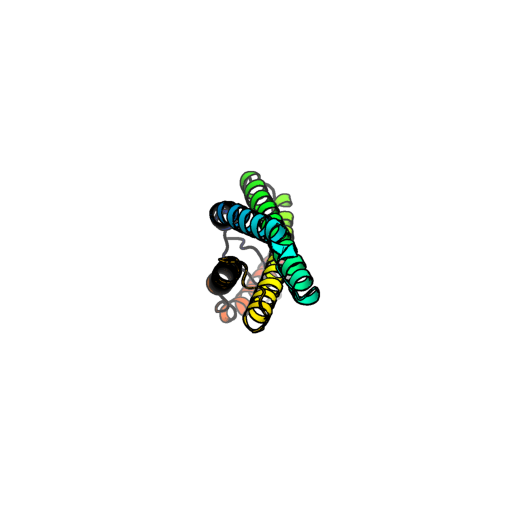RP A 1 162 ? -20.453 -14.689 9.190 1.00 54.94 162 TRP A CA 1
ATOM 1292 C C . TRP A 1 162 ? -21.415 -15.748 9.738 1.00 54.94 162 TRP A C 1
ATOM 1294 O O . TRP A 1 162 ? -22.625 -15.656 9.518 1.00 54.94 162 TRP A O 1
ATOM 1304 N N . ASN A 1 163 ? -20.891 -16.703 10.511 1.00 48.56 163 ASN A N 1
ATOM 1305 C CA . ASN A 1 163 ? -21.620 -17.850 11.030 1.00 48.56 163 ASN A CA 1
ATOM 1306 C C . ASN A 1 163 ? -22.516 -17.523 12.243 1.00 48.56 163 ASN A C 1
ATOM 1308 O O . ASN A 1 163 ? -23.368 -18.325 12.619 1.00 48.56 163 ASN A O 1
ATOM 1312 N N . LEU A 1 164 ? -22.424 -16.317 12.827 1.00 47.84 164 LEU A N 1
ATOM 1313 C CA . LEU A 1 164 ? -23.282 -15.896 13.949 1.00 47.84 164 LEU A CA 1
ATOM 1314 C C . LEU A 1 164 ? -24.672 -15.375 13.519 1.00 47.84 164 LEU A C 1
ATOM 1316 O O . LEU A 1 164 ? -25.395 -14.768 14.311 1.00 47.84 164 LEU A O 1
ATOM 1320 N N . SER A 1 165 ? -25.069 -15.579 12.259 1.00 44.69 165 SER A N 1
ATOM 1321 C CA . SER A 1 165 ? -26.371 -15.134 11.744 1.00 44.69 165 SER A CA 1
ATOM 1322 C C . SER A 1 165 ? -27.553 -15.971 12.247 1.00 44.69 165 SER A C 1
ATOM 1324 O O . SER A 1 165 ? -28.686 -15.496 12.176 1.00 44.69 165 SER A O 1
ATOM 1326 N N . LYS A 1 166 ? -27.335 -17.197 12.745 1.00 43.94 166 LYS A N 1
ATOM 1327 C CA . LYS A 1 166 ? -28.448 -18.082 13.132 1.00 43.94 166 LYS A CA 1
ATOM 1328 C C . LYS A 1 166 ? -28.995 -17.814 14.539 1.00 43.94 166 LYS A C 1
ATOM 1330 O O . LYS A 1 166 ? -30.184 -17.983 14.750 1.00 43.94 166 LYS A O 1
ATOM 1335 N N . HIS A 1 167 ? -28.180 -17.306 15.467 1.00 41.59 167 HIS A N 1
ATOM 1336 C CA . HIS A 1 167 ? -28.606 -17.066 16.859 1.00 41.59 167 HIS A CA 1
ATOM 1337 C C . HIS A 1 167 ? -29.044 -15.624 17.172 1.00 41.59 167 HIS A C 1
ATOM 1339 O O . HIS A 1 167 ? -29.571 -15.362 18.251 1.00 41.59 167 HIS A O 1
ATOM 1345 N N . 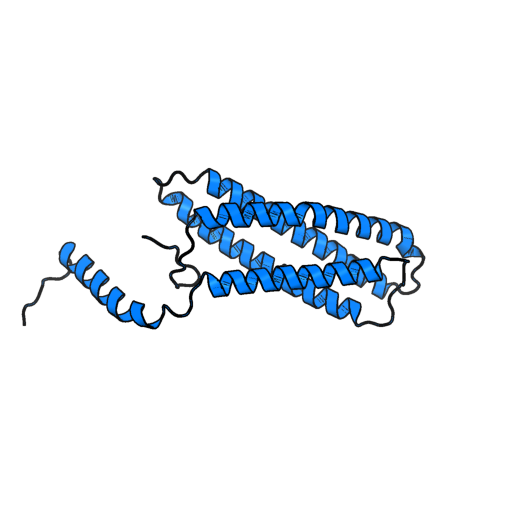SER A 1 168 ? -28.837 -14.668 16.257 1.00 45.09 168 SER A N 1
ATOM 1346 C CA . SER A 1 168 ? -29.116 -13.251 16.537 1.00 45.09 168 SER A CA 1
ATOM 1347 C C . SER A 1 168 ? -30.579 -12.841 16.344 1.00 45.09 168 SER A C 1
ATOM 1349 O O . SER A 1 168 ? -30.950 -11.800 16.885 1.00 45.09 168 SER A O 1
ATOM 1351 N N . LYS A 1 169 ? -31.402 -13.580 15.585 1.00 44.34 169 LYS A N 1
ATOM 1352 C CA . LYS A 1 169 ? -32.814 -13.195 15.396 1.00 44.34 169 LYS A CA 1
ATOM 1353 C C . LYS A 1 169 ? -33.617 -13.388 16.689 1.00 44.34 169 LYS A C 1
ATOM 1355 O O . LYS A 1 169 ? -34.262 -12.447 17.139 1.00 44.34 169 LYS A O 1
ATOM 1360 N N . ASP A 1 170 ? -33.422 -14.510 17.374 1.00 47.25 170 ASP A N 1
ATOM 1361 C CA . ASP A 1 170 ? -34.218 -14.867 18.560 1.00 47.25 170 ASP A CA 1
ATOM 1362 C C . ASP A 1 170 ? -33.818 -14.101 19.835 1.00 47.25 170 ASP A C 1
ATOM 1364 O O . ASP A 1 170 ? -34.612 -13.949 20.766 1.00 47.25 170 ASP A O 1
ATOM 1368 N N . GLY A 1 171 ? -32.575 -13.610 19.909 1.00 45.94 171 GLY A N 1
ATOM 1369 C CA . GLY A 1 171 ? -32.083 -12.833 21.054 1.00 45.94 171 GLY A CA 1
ATOM 1370 C C . GLY A 1 171 ? -32.453 -11.347 20.998 1.00 45.94 171 GLY A C 1
ATOM 1371 O O . GLY A 1 171 ? -32.652 -10.717 22.037 1.00 45.94 171 GLY A O 1
ATOM 1372 N N . PHE A 1 172 ? -32.568 -10.783 19.791 1.00 48.91 172 PHE A N 1
ATOM 1373 C CA . PHE A 1 172 ? -32.792 -9.348 19.592 1.00 48.91 172 PHE A CA 1
ATOM 1374 C C . PHE A 1 172 ? -34.229 -8.936 19.922 1.00 48.91 172 PHE A C 1
ATOM 1376 O O . PHE A 1 172 ? -34.443 -7.889 20.535 1.00 48.91 172 PHE A O 1
ATOM 1383 N N . GLU A 1 173 ? -35.198 -9.789 19.587 1.00 49.44 173 GLU A N 1
ATOM 1384 C CA . GLU A 1 173 ? -36.602 -9.583 19.945 1.00 49.44 173 GLU A CA 1
ATOM 1385 C C . GLU A 1 173 ? -36.781 -9.608 21.474 1.00 49.44 173 GLU A C 1
ATOM 1387 O O . GLU A 1 173 ? -37.406 -8.721 22.058 1.00 49.44 173 GLU A O 1
ATOM 1392 N N . LYS A 1 174 ? -36.105 -10.541 22.159 1.00 49.25 174 LYS A N 1
ATOM 1393 C CA . LYS A 1 174 ? -36.171 -10.680 23.623 1.00 49.25 174 LYS A CA 1
ATOM 1394 C C . LYS A 1 174 ? -35.557 -9.495 24.378 1.00 49.25 174 LYS A C 1
ATOM 1396 O O . LYS A 1 174 ? -36.098 -9.099 25.412 1.00 49.25 174 LYS A O 1
ATOM 1401 N N . GLU A 1 175 ? -34.458 -8.905 23.896 1.00 48.72 175 GLU A N 1
ATOM 1402 C CA . GLU A 1 175 ? -33.842 -7.729 24.539 1.00 48.72 175 GLU A CA 1
ATOM 1403 C C . GLU A 1 175 ? -34.628 -6.431 24.299 1.00 48.72 175 GLU A C 1
ATOM 1405 O O . GLU A 1 175 ? -34.766 -5.632 25.231 1.00 48.72 175 GLU A O 1
ATOM 1410 N N . TYR A 1 176 ? -35.201 -6.232 23.104 1.00 43.31 176 TYR A N 1
ATOM 1411 C CA . TYR A 1 176 ? -36.064 -5.074 22.828 1.00 43.31 176 TYR A CA 1
ATOM 1412 C C . TYR A 1 176 ? -37.343 -5.104 23.673 1.00 43.31 176 TYR A C 1
ATOM 1414 O O . TYR A 1 176 ? -37.690 -4.094 24.292 1.00 43.31 176 TYR A O 1
ATOM 1422 N N . PHE A 1 177 ? -37.988 -6.271 23.792 1.00 47.00 177 PHE A N 1
ATOM 1423 C CA . PHE A 1 177 ? -39.152 -6.432 24.665 1.00 47.00 177 PHE A CA 1
ATOM 1424 C C . PHE A 1 177 ? -38.807 -6.185 26.139 1.00 47.00 177 PHE A C 1
ATOM 1426 O O . PHE A 1 177 ? -39.509 -5.433 26.816 1.00 47.00 177 PHE A O 1
ATOM 1433 N N . LYS A 1 178 ? -37.690 -6.726 26.650 1.00 47.16 178 LYS A N 1
ATOM 1434 C CA . LYS A 1 178 ? -37.270 -6.476 28.044 1.00 47.16 178 LYS A CA 1
ATOM 1435 C C . LYS A 1 178 ? -36.954 -5.002 28.313 1.00 47.16 178 LYS A C 1
ATOM 1437 O O . LYS A 1 178 ? -37.271 -4.504 29.394 1.00 47.16 178 LYS A O 1
ATOM 1442 N N . GLY A 1 179 ? -36.342 -4.306 27.354 1.00 45.25 179 GLY A N 1
ATOM 1443 C CA . GLY A 1 179 ? -36.015 -2.884 27.466 1.00 45.25 179 GLY A CA 1
ATOM 1444 C C . GLY A 1 179 ? -37.247 -1.974 27.460 1.00 45.25 179 GLY A C 1
ATOM 1445 O O . GLY A 1 179 ? -37.305 -1.031 28.250 1.00 45.25 179 GLY A O 1
ATOM 1446 N N . SER A 1 180 ? -38.245 -2.271 26.621 1.00 50.00 180 SER A N 1
ATOM 1447 C CA . SER A 1 180 ? -39.492 -1.495 26.552 1.00 50.00 180 SER A CA 1
ATOM 1448 C C . SER A 1 180 ? -40.407 -1.735 27.760 1.00 50.00 180 SER A C 1
ATOM 1450 O O . SER A 1 180 ? -40.928 -0.772 28.325 1.00 50.00 180 SER A O 1
ATOM 1452 N N . VAL A 1 181 ? -40.506 -2.979 28.247 1.00 50.47 181 VAL A N 1
ATOM 1453 C CA . VAL A 1 181 ? -41.254 -3.302 29.478 1.00 50.47 181 VAL A CA 1
ATOM 1454 C C . VAL A 1 181 ? -40.620 -2.632 30.704 1.00 50.47 181 VAL A C 1
ATOM 1456 O O . VAL A 1 181 ? -41.328 -2.079 31.540 1.00 50.47 181 VAL A O 1
ATOM 1459 N N . ARG A 1 182 ? -39.281 -2.597 30.802 1.00 48.69 182 ARG A N 1
ATOM 1460 C CA . ARG A 1 182 ? -38.579 -1.939 31.922 1.00 48.69 182 ARG A CA 1
ATOM 1461 C C . ARG A 1 182 ? -38.689 -0.407 31.888 1.00 48.69 182 ARG A C 1
ATOM 1463 O O . ARG A 1 182 ? -38.654 0.217 32.941 1.00 48.69 182 ARG A O 1
ATOM 1470 N N . LYS A 1 183 ? -38.836 0.199 30.705 1.00 52.91 183 LYS A N 1
ATOM 1471 C CA . LYS A 1 183 ? -39.051 1.649 30.536 1.00 52.91 183 LYS A CA 1
ATOM 1472 C C . LYS A 1 183 ? -40.527 2.066 30.613 1.00 52.91 183 LYS A C 1
ATOM 1474 O O . LYS A 1 183 ? -40.833 3.213 30.309 1.00 52.91 183 LYS A O 1
ATOM 1479 N N . GLY A 1 184 ? -41.435 1.155 30.977 1.00 49.12 184 GLY A N 1
ATOM 1480 C CA . GLY A 1 184 ? -42.856 1.459 31.172 1.00 49.12 184 GLY A CA 1
ATOM 1481 C C . GLY A 1 184 ? -43.614 1.859 29.901 1.00 49.12 184 GLY A C 1
ATOM 1482 O O . GLY A 1 184 ? -44.731 2.352 30.000 1.00 49.12 184 GLY A O 1
ATOM 1483 N N . THR A 1 185 ? -43.036 1.654 28.712 1.00 55.62 185 THR A N 1
ATOM 1484 C CA . THR A 1 185 ? -43.674 2.028 27.432 1.00 55.62 185 THR A CA 1
ATOM 1485 C C . THR A 1 185 ? -44.628 0.959 26.907 1.00 55.62 185 THR A C 1
ATOM 1487 O O . THR A 1 185 ? -45.484 1.263 26.084 1.00 55.62 185 THR A O 1
ATOM 1490 N N . LEU A 1 186 ? -44.539 -0.273 27.413 1.00 49.19 186 LEU A N 1
ATOM 1491 C CA . LEU A 1 186 ? -45.487 -1.342 27.112 1.00 49.19 186 LEU A CA 1
ATOM 1492 C C . LEU A 1 186 ? -45.976 -1.990 28.408 1.00 49.19 186 LEU A C 1
ATOM 1494 O O . LEU A 1 186 ? -45.196 -2.546 29.185 1.00 49.19 186 LEU A O 1
ATOM 1498 N N . LYS A 1 187 ? -47.292 -1.907 28.629 1.00 44.91 187 LYS A N 1
ATOM 1499 C CA . LYS A 1 187 ? -47.995 -2.584 29.720 1.00 44.91 187 LYS A CA 1
ATOM 1500 C C . LYS A 1 187 ? -48.004 -4.083 29.414 1.00 44.91 187 LYS A C 1
ATOM 1502 O O . LYS A 1 187 ? -48.427 -4.500 28.339 1.00 44.91 187 LYS A O 1
ATOM 1507 N N . ARG A 1 188 ? -47.497 -4.883 30.352 1.00 44.44 188 ARG A N 1
ATOM 1508 C CA . ARG A 1 188 ? -47.481 -6.347 30.284 1.00 44.44 188 ARG A CA 1
ATOM 1509 C C . ARG A 1 188 ? -48.929 -6.846 30.298 1.00 44.44 188 ARG A C 1
ATOM 1511 O O . ARG A 1 188 ? -49.557 -6.842 31.352 1.00 44.44 188 ARG A O 1
ATOM 1518 N N . TRP A 1 189 ? -49.468 -7.220 29.143 1.00 45.19 189 TRP A N 1
ATOM 1519 C CA . TRP A 1 189 ? -50.727 -7.957 29.087 1.00 45.19 189 TRP A CA 1
ATOM 1520 C C . TRP A 1 189 ? -50.410 -9.421 29.384 1.00 45.19 189 TRP A C 1
ATOM 1522 O O . TRP A 1 189 ? -49.700 -10.070 28.619 1.00 45.19 189 TRP A O 1
ATOM 1532 N N . ASN A 1 190 ? -50.859 -9.894 30.547 1.00 38.94 190 ASN A N 1
ATOM 1533 C CA . ASN A 1 190 ? -50.936 -11.320 30.834 1.00 38.94 190 ASN A CA 1
ATOM 1534 C C . ASN A 1 190 ? -52.103 -11.878 30.012 1.00 38.94 190 ASN A C 1
ATOM 1536 O O . ASN A 1 190 ? -53.235 -11.426 30.189 1.00 38.94 190 ASN A O 1
ATOM 1540 N N . ILE A 1 191 ? -51.803 -12.826 29.132 1.00 36.62 191 ILE A N 1
ATOM 1541 C CA . ILE A 1 191 ? -52.744 -13.848 28.674 1.00 36.62 191 ILE A CA 1
ATOM 1542 C C . ILE A 1 191 ? -52.222 -15.156 29.253 1.00 36.62 191 ILE A C 1
ATOM 1544 O O . ILE A 1 191 ? -50.985 -15.354 29.168 1.00 36.62 191 ILE A O 1
#